Protein 8G28 (pdb70)

Secondary structure (DSSP, 8-state):
--HHHHHHHHHHHHTT-HHHHHHHHHHHHHHT-HHHHHHHHHHHIIIIIGGG-HHHHHHHHHHHHHHHHH-TTTHHHHHHHHHHHHHTS----HHHH--HHHHHS--/-HHHHHHHHHHTT-HHHHHHHHHHHHHHT-HHHHHHHHHHHIIIIIGGG-HHHHHHHHHHHHHHHHH-TTTHHHHHHHHHHHHHHS----HHHH--HHHHHT-

Structure (mmCIF, N/CA/C/O backbone):
data_8G28
#
_entry.id   8G28
#
_cell.length_a   71.532
_cell.length_b   71.532
_cell.length_c   151.435
_cell.angle_alpha   90.000
_cell.angle_beta   90.000
_cell.angle_gamma   120.000
#
_symmetry.space_group_name_H-M   'P 61 2 2'
#
loop_
_entity.id
_entity.type
_entity.pdbx_description
1 polymer 'ATPase, AAA family'
2 non-polymer 'CHLORIDE ION'
3 water water
#
loop_
_atom_site.group_PDB
_atom_site.id
_atom_site.type_symbol
_atom_site.label_atom_id
_atom_site.label_alt_id
_atom_site.label_comp_id
_atom_site.label_asym_id
_atom_site.label_entity_id
_atom_site.label_seq_id
_atom_site.pdbx_PDB_ins_code
_atom_site.Cartn_x
_atom_site.Cartn_y
_atom_site.Cartn_z
_atom_site.occupancy
_atom_site.B_iso_or_equiv
_atom_site.auth_seq_id
_atom_site.auth_comp_id
_atom_site.auth_asym_id
_atom_site.auth_atom_id
_atom_site.pdbx_PDB_model_num
ATOM 1 N N . GLY A 1 241 ? 79.070 14.794 13.803 1.00 42.47 238 GLY A N 1
ATOM 2 C CA . GLY A 1 241 ? 77.782 15.179 13.146 1.00 37.25 238 GLY A CA 1
ATOM 3 C C . GLY A 1 241 ? 76.630 14.259 13.522 1.00 33.64 238 GLY A C 1
ATOM 4 O O . GLY A 1 241 ? 75.475 14.679 13.346 1.00 36.12 238 GLY A O 1
ATOM 5 N N . HIS A 1 242 ? 76.934 13.050 14.008 1.00 29.86 239 HIS A N 1
ATOM 6 C CA . HIS A 1 242 ? 75.911 12.039 14.402 1.00 25.44 239 HIS A CA 1
ATOM 7 C C . HIS A 1 242 ? 74.927 11.795 13.251 1.00 19.07 239 HIS A C 1
ATOM 8 O O . HIS A 1 242 ? 73.732 11.612 13.519 1.00 17.17 239 HIS A O 1
ATOM 15 N N . TYR A 1 243 ? 75.431 11.701 12.018 1.00 18.52 240 TYR A N 1
ATOM 16 C CA . TYR A 1 243 ? 74.539 11.460 10.853 1.00 18.19 240 TYR A CA 1
ATOM 17 C C . TYR A 1 243 ? 73.914 10.065 10.947 1.00 17.18 240 TYR A C 1
ATOM 18 O O . TYR A 1 243 ? 72.790 9.876 10.444 1.00 18.22 240 TYR A O 1
ATOM 27 N N . ASP A 1 244 ? 74.611 9.121 11.581 1.00 18.78 241 ASP A N 1
ATOM 28 C CA . ASP A 1 244 ? 74.038 7.768 11.804 1.00 20.24 241 ASP A CA 1
ATOM 29 C C . ASP A 1 244 ? 72.769 7.873 12.664 1.00 18.23 241 ASP A C 1
ATOM 30 O O . ASP A 1 244 ? 71.744 7.231 12.337 1.00 18.98 241 ASP A O 1
ATOM 35 N N . VAL A 1 245 ? 72.827 8.663 13.731 1.00 17.89 242 VAL A N 1
ATOM 36 C CA . VAL A 1 245 ? 71.658 8.791 14.647 1.00 16.65 242 VAL A CA 1
ATOM 37 C C . VAL A 1 245 ? 70.550 9.603 13.958 1.00 15.55 242 VAL A C 1
ATOM 38 O O . VAL A 1 245 ? 69.362 9.246 14.115 1.00 15.92 242 VAL A O 1
ATOM 42 N N . LEU A 1 246 ? 70.915 10.633 13.188 1.00 15.03 243 LEU A N 1
ATOM 43 C CA . LEU A 1 246 ? 69.895 11.423 12.445 1.00 14.98 243 LEU A CA 1
ATOM 44 C C . LEU A 1 246 ? 69.174 10.512 11.437 1.00 14.98 243 LEU A C 1
ATOM 45 O O . LEU A 1 246 ? 67.951 10.636 11.284 1.00 15.87 243 LEU A O 1
ATOM 50 N N . SER A 1 247 ? 69.907 9.614 10.786 1.00 15.84 244 SER A N 1
ATOM 51 C CA . SER A 1 247 ? 69.282 8.673 9.821 1.00 17.01 244 SER A CA 1
ATOM 52 C C . SER A 1 247 ? 68.332 7.727 10.557 1.00 16.32 244 SER A C 1
ATOM 53 O O . SER A 1 247 ? 67.229 7.470 10.051 1.00 17.10 244 SER A O 1
ATOM 56 N N . ALA A 1 248 ? 68.738 7.254 11.736 1.00 16.24 245 ALA A N 1
ATOM 57 C CA . ALA A 1 248 ? 67.897 6.315 12.515 1.00 16.40 245 ALA A CA 1
ATOM 58 C C . ALA A 1 248 ? 66.624 7.035 12.975 1.00 15.53 245 ALA A C 1
ATOM 59 O O . ALA A 1 248 ? 65.543 6.425 12.976 1.00 15.92 245 ALA A O 1
ATOM 61 N N . LEU A 1 249 ? 66.750 8.314 13.316 1.00 14.55 246 LEU A N 1
ATOM 62 C CA . LEU A 1 249 ? 65.569 9.115 13.727 1.00 14.26 246 LEU A CA 1
ATOM 63 C C . LEU A 1 249 ? 64.595 9.224 12.546 1.00 13.57 246 LEU A C 1
ATOM 64 O O . LEU A 1 249 ? 63.378 9.020 12.741 1.00 13.60 246 LEU A O 1
ATOM 69 N N . GLN A 1 250 ? 65.105 9.562 11.359 1.00 13.33 247 GLN A N 1
ATOM 70 C CA . GLN A 1 250 ? 64.214 9.669 10.179 1.00 13.57 247 GLN A CA 1
ATOM 71 C C . GLN A 1 250 ? 63.544 8.316 9.900 1.00 13.41 247 GLN A C 1
ATOM 72 O O . GLN A 1 250 ? 62.335 8.296 9.636 1.00 13.96 247 GLN A O 1
ATOM 78 N N A LYS A 1 251 ? 64.292 7.212 9.959 0.50 13.97 248 LYS A N 1
ATOM 79 N N B LYS A 1 251 ? 64.320 7.230 9.965 0.50 14.10 248 LYS A N 1
ATOM 80 C CA A LYS A 1 251 ? 63.654 5.894 9.687 0.50 15.43 248 LYS A CA 1
ATOM 81 C CA B LYS A 1 251 ? 63.789 5.862 9.715 0.50 15.29 248 LYS A CA 1
ATOM 82 C C A LYS A 1 251 ? 62.598 5.596 10.762 0.50 14.06 248 LYS A C 1
ATOM 83 C C B LYS A 1 251 ? 62.655 5.552 10.704 0.50 14.38 248 LYS A C 1
ATOM 84 O O A LYS A 1 251 ? 61.539 5.034 10.421 0.50 14.67 248 LYS A O 1
ATOM 85 O O B LYS A 1 251 ? 61.632 4.978 10.279 0.50 15.37 248 LYS A O 1
ATOM 96 N N A SER A 1 252 ? 62.882 5.959 12.013 0.50 13.93 249 SER A N 1
ATOM 97 N N B SER A 1 252 ? 62.833 5.925 11.973 0.50 13.79 249 SER A N 1
ATOM 98 C CA A SER A 1 252 ? 61.949 5.698 13.140 0.50 13.71 249 SER A CA 1
ATOM 99 C CA B SER A 1 252 ? 61.854 5.593 13.042 0.50 13.49 249 SER A CA 1
ATOM 100 C C A SER A 1 252 ? 60.641 6.465 12.911 0.50 12.72 249 SER A C 1
ATOM 101 C C B SER A 1 252 ? 60.598 6.465 12.904 0.50 12.55 249 SER A C 1
ATOM 102 O O A SER A 1 252 ? 59.557 5.891 13.106 0.50 14.14 249 SER A O 1
ATOM 103 O O B SER A 1 252 ? 59.492 5.964 13.161 0.50 13.27 249 SER A O 1
ATOM 108 N N . ILE A 1 253 ? 60.747 7.726 12.504 1.00 11.98 250 ILE A N 1
ATOM 109 C CA . ILE A 1 253 ? 59.532 8.563 12.284 1.00 11.80 250 ILE A CA 1
ATOM 110 C C . ILE A 1 253 ? 58.783 8.046 11.051 1.00 13.64 250 ILE A C 1
ATOM 111 O O . ILE A 1 253 ? 57.558 7.902 11.128 1.00 13.73 250 ILE A O 1
ATOM 116 N N . ARG A 1 254 ? 59.506 7.747 9.967 1.00 14.62 251 ARG A N 1
ATOM 117 C CA . ARG A 1 254 ? 58.873 7.182 8.747 1.00 16.71 251 ARG A CA 1
ATOM 118 C C . ARG A 1 254 ? 58.099 5.913 9.093 1.00 16.87 251 ARG A C 1
ATOM 119 O O . ARG A 1 254 ? 57.054 5.669 8.463 1.00 19.68 251 ARG A O 1
ATOM 127 N N . GLY A 1 255 ? 58.630 5.131 10.036 1.00 16.62 252 GLY A N 1
ATOM 128 C CA . GLY A 1 255 ? 58.020 3.849 10.418 1.00 18.49 252 GLY A CA 1
ATOM 129 C C . GLY A 1 255 ? 56.998 4.004 11.524 1.00 16.03 252 GLY A C 1
ATOM 130 O O . GLY A 1 255 ? 56.574 2.971 12.064 1.00 18.31 252 GLY A O 1
ATOM 131 N N . SER A 1 256 ? 56.635 5.246 11.862 1.00 14.16 253 SER A N 1
ATOM 132 C CA . SER A 1 256 ? 55.611 5.515 12.906 1.00 13.47 253 SER A CA 1
ATOM 133 C C . SER A 1 256 ? 55.957 4.753 14.190 1.00 13.23 253 SER A C 1
ATOM 134 O O . SER A 1 256 ? 55.055 4.186 14.793 1.00 15.21 253 SER A O 1
ATOM 137 N N . ASP A 1 257 ? 57.230 4.786 14.586 1.00 12.81 254 ASP A N 1
ATOM 138 C CA . ASP A 1 257 ? 57.758 4.081 15.782 1.00 13.18 254 ASP A CA 1
ATOM 139 C C . ASP A 1 257 ? 58.088 5.149 16.822 1.00 12.19 254 ASP A C 1
ATOM 140 O O . ASP A 1 257 ? 59.196 5.707 16.795 1.00 12.08 254 ASP A O 1
ATOM 145 N N . VAL A 1 258 ? 57.128 5.463 17.683 1.00 12.28 255 VAL A N 1
ATOM 146 C CA . VAL A 1 258 ? 57.303 6.644 18.570 1.00 11.89 255 VAL A CA 1
ATOM 147 C C . VAL A 1 258 ? 58.372 6.362 19.632 1.00 11.96 255 VAL A C 1
ATOM 148 O O . VAL A 1 258 ? 59.161 7.276 19.926 1.00 12.29 255 VAL A O 1
ATOM 152 N N . ASP A 1 259 ? 58.441 5.142 20.161 1.00 12.94 256 ASP A N 1
ATOM 153 C CA . ASP A 1 259 ? 59.452 4.886 21.218 1.00 14.02 256 ASP A CA 1
ATOM 154 C C . ASP A 1 259 ? 60.868 4.953 20.620 1.00 13.69 256 ASP A C 1
ATOM 155 O O . ASP A 1 259 ? 61.756 5.532 21.271 1.00 14.44 256 ASP A O 1
ATOM 160 N N . ALA A 1 260 ? 61.086 4.396 19.427 1.00 13.53 257 ALA A N 1
ATOM 161 C CA . ALA A 1 260 ? 62.430 4.469 18.807 1.00 14.13 257 ALA A CA 1
ATOM 162 C C . ALA A 1 260 ? 62.729 5.926 18.445 1.00 13.15 257 ALA A C 1
ATOM 163 O O . ALA A 1 260 ? 63.873 6.368 18.621 1.00 13.81 257 ALA A O 1
ATOM 165 N N . SER A 1 261 ? 61.732 6.646 17.939 1.00 12.18 258 SER A N 1
ATOM 166 C CA . SER A 1 261 ? 61.949 8.065 17.576 1.00 12.29 258 SER A CA 1
ATOM 167 C C . SER A 1 261 ? 62.418 8.847 18.807 1.00 12.00 258 SER A C 1
ATOM 168 O O . SER A 1 261 ? 63.357 9.659 18.690 1.00 12.37 258 SER A O 1
ATOM 171 N N . LEU A 1 262 ? 61.772 8.639 19.951 1.00 11.58 259 LEU A N 1
ATOM 172 C CA . LEU A 1 262 ? 62.186 9.381 21.171 1.00 12.60 259 LEU A CA 1
ATOM 173 C C . LEU A 1 262 ? 63.577 8.927 21.620 1.00 12.57 259 LEU A C 1
ATOM 174 O O . LEU A 1 262 ? 64.325 9.759 22.147 1.00 13.77 259 LEU A O 1
ATOM 179 N N . HIS A 1 263 ? 63.896 7.643 21.461 1.00 12.91 260 HIS A N 1
ATOM 180 C CA . HIS A 1 263 ? 65.247 7.149 21.829 1.00 13.65 260 HIS A CA 1
ATOM 181 C C . HIS A 1 263 ? 66.331 7.857 21.003 1.00 13.20 260 HIS A C 1
ATOM 182 O O . HIS A 1 263 ? 67.324 8.343 21.596 1.00 14.98 260 HIS A O 1
ATOM 189 N N . TYR A 1 264 ? 66.178 7.883 19.675 1.00 12.99 261 TYR A N 1
ATOM 190 C CA . TYR A 1 264 ? 67.232 8.520 18.844 1.00 13.18 261 TYR A CA 1
ATOM 191 C C . TYR A 1 264 ? 67.264 10.029 19.114 1.00 13.26 261 TYR A C 1
ATOM 192 O O . TYR A 1 264 ? 68.357 10.612 19.126 1.00 14.04 261 TYR A O 1
ATOM 201 N N . THR A 1 265 ? 66.101 10.641 19.338 1.00 13.03 262 THR A N 1
ATOM 202 C CA . THR A 1 265 ? 66.074 12.075 19.704 1.00 13.23 262 THR A CA 1
ATOM 203 C C . THR A 1 265 ? 66.838 12.272 21.018 1.00 13.54 262 THR A C 1
ATOM 204 O O . THR A 1 265 ? 67.623 13.224 21.106 1.00 13.62 262 THR A O 1
ATOM 208 N N . ALA A 1 266 ? 66.613 11.399 21.999 1.00 14.21 263 ALA A N 1
ATOM 209 C CA . ALA A 1 266 ? 67.314 11.526 23.300 1.00 15.52 263 ALA A CA 1
ATOM 210 C C . ALA A 1 266 ? 68.835 11.491 23.085 1.00 15.18 263 ALA A C 1
ATOM 211 O O . ALA A 1 266 ? 69.556 12.293 23.707 1.00 16.38 263 ALA A O 1
ATOM 213 N N A ARG A 1 267 ? 69.305 10.602 22.206 0.50 15.90 264 ARG A N 1
ATOM 214 N N B ARG A 1 267 ? 69.304 10.576 22.230 0.50 15.89 264 ARG A N 1
ATOM 215 C CA A ARG A 1 267 ? 70.764 10.482 21.943 0.50 16.71 264 ARG A CA 1
ATOM 216 C CA B ARG A 1 267 ? 70.758 10.480 21.932 0.50 16.74 264 ARG A CA 1
ATOM 217 C C A ARG A 1 267 ? 71.281 11.797 21.346 0.50 16.19 264 ARG A C 1
ATOM 218 C C B ARG A 1 267 ? 71.254 11.823 21.386 0.50 16.13 264 ARG A C 1
ATOM 219 O O A ARG A 1 267 ? 72.388 12.215 21.713 0.50 18.14 264 ARG A O 1
ATOM 220 O O B ARG A 1 267 ? 72.311 12.288 21.831 0.50 17.87 264 ARG A O 1
ATOM 235 N N . LEU A 1 268 ? 70.501 12.430 20.469 1.00 15.50 265 LEU A N 1
ATOM 236 C CA . LEU A 1 268 ? 70.941 13.701 19.838 1.00 16.54 265 LEU A CA 1
ATOM 237 C C . LEU A 1 268 ? 70.879 14.843 20.859 1.00 16.92 265 LEU A C 1
ATOM 238 O O . LEU A 1 268 ? 71.776 15.704 20.830 1.00 20.24 265 LEU A O 1
ATOM 243 N N . ILE A 1 269 ? 69.880 14.843 21.743 1.00 16.50 266 ILE A N 1
ATOM 244 C CA . ILE A 1 269 ? 69.813 15.889 22.806 1.00 18.42 266 ILE A CA 1
ATOM 245 C C . ILE A 1 269 ? 71.026 15.755 23.738 1.00 20.98 266 ILE A C 1
ATOM 246 O O . ILE A 1 269 ? 71.634 16.789 24.065 1.00 23.01 266 ILE A O 1
ATOM 251 N N A GLU A 1 270 ? 71.367 14.529 24.151 0.50 20.98 267 GLU A N 1
ATOM 252 N N B GLU A 1 270 ? 71.365 14.519 24.125 0.50 21.09 267 GLU A N 1
ATOM 253 C CA A GLU A 1 270 ? 72.533 14.328 25.056 0.50 24.91 267 GLU A CA 1
ATOM 254 C CA B GLU A 1 270 ? 72.515 14.240 25.030 0.50 24.93 267 GLU A CA 1
ATOM 255 C C A GLU A 1 270 ? 73.817 14.798 24.360 0.50 26.40 267 GLU A C 1
ATOM 256 C C B GLU A 1 270 ? 73.814 14.725 24.370 0.50 26.68 267 GLU A C 1
ATOM 257 O O A GLU A 1 270 ? 74.689 15.357 25.059 0.50 29.05 267 GLU A O 1
ATOM 258 O O B GLU A 1 270 ? 74.693 15.224 25.105 0.50 29.08 267 GLU A O 1
ATOM 269 N N . ALA A 1 271 ? 73.917 14.590 23.041 1.00 24.24 268 ALA A N 1
ATOM 270 C CA . ALA A 1 271 ? 75.104 15.030 22.267 1.00 26.56 268 ALA A CA 1
ATOM 271 C C . ALA A 1 271 ? 75.149 16.564 22.186 1.00 26.80 268 ALA A C 1
ATOM 272 O O . ALA A 1 271 ? 76.247 17.108 22.018 1.00 30.94 268 ALA A O 1
ATOM 274 N N . GLY A 1 272 ? 73.986 17.224 22.178 1.00 27.22 269 GLY A N 1
ATOM 275 C CA . GLY A 1 272 ? 73.901 18.694 22.324 1.00 28.40 269 GLY A CA 1
ATOM 276 C C . GLY A 1 272 ? 73.809 19.491 21.025 1.00 28.54 269 GLY A C 1
ATOM 277 O O . GLY A 1 272 ? 73.786 20.725 21.138 1.00 30.52 269 GLY A O 1
ATOM 278 N N . ASP A 1 273 ? 73.727 18.861 19.843 1.00 32.07 270 ASP A N 1
ATOM 279 C CA . ASP A 1 273 ? 73.702 19.661 18.581 1.00 31.55 270 ASP A CA 1
ATOM 280 C C . ASP A 1 273 ? 72.241 19.968 18.225 1.00 29.54 270 ASP A C 1
ATOM 281 O O . ASP A 1 273 ? 71.611 19.218 17.450 1.00 29.70 270 ASP A O 1
ATOM 286 N N . LEU A 1 274 ? 71.727 21.058 18.786 1.00 25.59 271 LEU A N 1
ATOM 287 C CA . LEU A 1 274 ? 70.323 21.459 18.552 1.00 20.57 271 LEU A CA 1
ATOM 288 C C . LEU A 1 274 ? 70.148 21.853 17.087 1.00 19.45 271 LEU A C 1
ATOM 289 O O . LEU A 1 274 ? 69.169 21.458 16.461 1.00 17.61 271 LEU A O 1
ATOM 294 N N . PRO A 1 275 ? 71.071 22.616 16.457 1.00 21.48 272 PRO A N 1
ATOM 295 C CA . PRO A 1 275 ? 70.872 23.001 15.056 1.00 20.18 272 PRO A CA 1
ATOM 296 C C . PRO A 1 275 ? 70.693 21.833 14.070 1.00 18.70 272 PRO A C 1
ATOM 297 O O . PRO A 1 275 ? 69.810 21.876 13.233 1.00 17.53 272 PRO A O 1
ATOM 301 N N A SER A 1 276 ? 71.524 20.793 14.193 0.40 19.73 273 SER A N 1
ATOM 302 N N B SER A 1 276 ? 71.542 20.808 14.194 0.30 20.22 273 SER A N 1
ATOM 303 N N C SER A 1 276 ? 71.533 20.806 14.210 0.30 20.00 273 SER A N 1
ATOM 304 C CA A SER A 1 276 ? 71.445 19.640 13.255 0.40 19.55 273 SER A CA 1
ATOM 305 C CA B SER A 1 276 ? 71.485 19.619 13.302 0.30 20.10 273 SER A CA 1
ATOM 306 C CA C SER A 1 276 ? 71.491 19.623 13.311 0.30 20.14 273 SER A CA 1
ATOM 307 C C A SER A 1 276 ? 70.146 18.863 13.501 0.40 17.49 273 SER A C 1
ATOM 308 C C B SER A 1 276 ? 70.154 18.888 13.506 0.30 17.67 273 SER A C 1
ATOM 309 C C C SER A 1 276 ? 70.172 18.867 13.510 0.30 17.68 273 SER A C 1
ATOM 310 O O A SER A 1 276 ? 69.523 18.412 12.521 0.40 17.64 273 SER A O 1
ATOM 311 O O B SER A 1 276 ? 69.529 18.486 12.505 0.30 18.09 273 SER A O 1
ATOM 312 O O C SER A 1 276 ? 69.578 18.420 12.510 0.30 18.29 273 SER A O 1
ATOM 319 N N . LEU A 1 277 ? 69.731 18.749 14.764 1.00 16.43 274 LEU A N 1
ATOM 320 C CA . LEU A 1 277 ? 68.467 18.052 15.096 1.00 16.38 274 LEU A CA 1
ATOM 321 C C . LEU A 1 277 ? 67.269 18.851 14.551 1.00 14.11 274 LEU A C 1
ATOM 322 O O . LEU A 1 277 ? 66.386 18.244 13.905 1.00 15.08 274 LEU A O 1
ATOM 327 N N . ALA A 1 278 ? 67.272 20.178 14.732 1.00 13.77 275 ALA A N 1
ATOM 328 C CA . ALA A 1 278 ? 66.176 21.031 14.219 1.00 13.20 275 ALA A CA 1
ATOM 329 C C . ALA A 1 278 ? 66.109 20.954 12.691 1.00 12.59 275 ALA A C 1
ATOM 330 O O . ALA A 1 278 ? 65.007 20.870 12.130 1.00 12.79 275 ALA A O 1
ATOM 332 N N A ARG A 1 279 ? 67.268 20.977 12.033 0.50 13.53 276 ARG A N 1
ATOM 333 N N B ARG A 1 279 ? 67.262 21.034 12.031 0.50 13.17 276 ARG A N 1
ATOM 334 C CA A ARG A 1 279 ? 67.286 20.911 10.551 0.50 14.38 276 ARG A CA 1
ATOM 335 C CA B ARG A 1 279 ? 67.271 20.996 10.550 0.50 13.45 276 ARG A CA 1
ATOM 336 C C A ARG A 1 279 ? 66.681 19.581 10.087 0.50 12.78 276 ARG A C 1
ATOM 337 C C B ARG A 1 279 ? 66.644 19.688 10.060 0.50 11.38 276 ARG A C 1
ATOM 338 O O A ARG A 1 279 ? 65.804 19.595 9.208 0.50 12.48 276 ARG A O 1
ATOM 339 O O B ARG A 1 279 ? 65.793 19.722 9.156 0.50 12.27 276 ARG A O 1
ATOM 354 N N A ARG A 1 280 ? 67.126 18.461 10.661 0.50 12.92 277 ARG A N 1
ATOM 355 N N B ARG A 1 280 ? 67.063 18.563 10.636 0.50 10.76 277 ARG A N 1
ATOM 356 C CA A ARG A 1 280 ? 66.628 17.143 10.189 0.50 13.87 277 ARG A CA 1
ATOM 357 C CA B ARG A 1 280 ? 66.603 17.251 10.117 0.50 10.83 277 ARG A CA 1
ATOM 358 C C A ARG A 1 280 ? 65.122 17.032 10.448 0.50 11.00 277 ARG A C 1
ATOM 359 C C B ARG A 1 280 ? 65.120 17.036 10.445 0.50 9.78 277 ARG A C 1
ATOM 360 O O A ARG A 1 280 ? 64.406 16.553 9.553 0.50 11.72 277 ARG A O 1
ATOM 361 O O B ARG A 1 280 ? 64.416 16.464 9.600 0.50 10.33 277 ARG A O 1
ATOM 376 N N . LEU A 1 281 ? 64.650 17.456 11.623 1.00 10.41 278 LEU A N 1
ATOM 377 C CA . LEU A 1 281 ? 63.202 17.310 11.927 1.00 10.21 278 LEU A CA 1
ATOM 378 C C . LEU A 1 281 ? 62.382 18.195 10.978 1.00 9.14 278 LEU A C 1
ATOM 379 O O . LEU A 1 281 ? 61.279 17.791 10.604 1.00 9.67 278 LEU A O 1
ATOM 384 N N . THR A 1 282 ? 62.904 19.365 10.602 1.00 9.81 279 THR A N 1
ATOM 385 C CA . THR A 1 282 ? 62.188 20.223 9.624 1.00 10.37 279 THR A CA 1
ATOM 386 C C . THR A 1 282 ? 62.075 19.482 8.282 1.00 9.94 279 THR A C 1
ATOM 387 O O . THR A 1 282 ? 60.987 19.428 7.694 1.00 10.11 279 THR A O 1
ATOM 391 N N . VAL A 1 283 ? 63.178 18.909 7.811 1.00 10.46 280 VAL A N 1
ATOM 392 C CA . VAL A 1 283 ? 63.134 18.171 6.518 1.00 11.70 280 VAL A CA 1
ATOM 393 C C . VAL A 1 283 ? 62.162 16.987 6.639 1.00 10.50 280 VAL A C 1
ATOM 394 O O . VAL A 1 283 ? 61.342 16.792 5.734 1.00 11.02 280 VAL A O 1
ATOM 398 N N . ILE A 1 284 ? 62.251 16.217 7.721 1.00 9.92 281 ILE A N 1
ATOM 399 C CA . ILE A 1 284 ? 61.323 15.063 7.903 1.00 9.90 281 ILE A CA 1
ATOM 400 C C . ILE A 1 284 ? 59.868 15.548 7.824 1.00 9.49 281 ILE A C 1
ATOM 401 O O . ILE A 1 284 ? 59.026 14.889 7.166 1.00 9.86 281 ILE A O 1
ATOM 406 N N . ALA A 1 285 ? 59.550 16.655 8.493 1.00 9.21 282 ALA A N 1
ATOM 407 C CA . ALA A 1 285 ? 58.149 17.135 8.481 1.00 8.75 282 ALA A CA 1
ATOM 408 C C . ALA A 1 285 ? 57.651 17.365 7.048 1.00 8.40 282 ALA A C 1
ATOM 409 O O . ALA A 1 285 ? 56.482 17.043 6.760 1.00 9.67 282 ALA A O 1
ATOM 411 N N . TYR A 1 286 ? 58.483 17.945 6.187 1.00 8.76 283 TYR A N 1
ATOM 412 C CA . TYR A 1 286 ? 58.035 18.251 4.804 1.00 8.96 283 TYR A CA 1
ATOM 413 C C . TYR A 1 286 ? 58.210 17.071 3.836 1.00 9.47 283 TYR A C 1
ATOM 414 O O . TYR A 1 286 ? 57.435 16.976 2.871 1.00 10.45 283 TYR A O 1
ATOM 423 N N . GLU A 1 287 ? 59.186 16.193 4.086 1.00 9.74 284 GLU A N 1
ATOM 424 C CA . GLU A 1 287 ? 59.490 15.074 3.155 1.00 10.00 284 GLU A CA 1
ATOM 425 C C . GLU A 1 287 ? 58.604 13.864 3.451 1.00 10.56 284 GLU A C 1
ATOM 426 O O . GLU A 1 287 ? 58.106 13.256 2.505 1.00 11.79 284 GLU A O 1
ATOM 432 N N . ASP A 1 288 ? 58.491 13.506 4.725 1.00 9.78 285 ASP A N 1
ATOM 433 C CA . ASP A 1 288 ? 57.859 12.228 5.126 1.00 10.64 285 ASP A CA 1
ATOM 434 C C . ASP A 1 288 ? 56.405 12.431 5.560 1.00 10.75 285 ASP A C 1
ATOM 435 O O . ASP A 1 288 ? 55.606 11.512 5.347 1.00 13.38 285 ASP A O 1
ATOM 440 N N . ILE A 1 289 ? 56.073 13.561 6.182 1.00 9.89 286 ILE A N 1
ATOM 441 C CA . ILE A 1 289 ? 54.658 13.816 6.575 1.00 9.98 286 ILE A CA 1
ATOM 442 C C . ILE A 1 289 ? 53.998 14.565 5.415 1.00 9.75 286 ILE A C 1
ATOM 443 O O . ILE A 1 289 ? 52.970 14.112 4.892 1.00 10.29 286 ILE A O 1
ATOM 448 N N . GLY A 1 290 ? 54.575 15.697 5.041 1.00 9.82 287 GLY A N 1
ATOM 449 C CA . GLY A 1 290 ? 54.133 16.428 3.845 1.00 10.21 287 GLY A CA 1
ATOM 450 C C . GLY A 1 290 ? 52.643 16.712 3.827 1.00 9.55 287 GLY A C 1
ATOM 451 O O . GLY A 1 290 ? 52.056 17.113 4.861 1.00 10.77 287 GLY A O 1
ATOM 452 N N . LEU A 1 291 ? 52.035 16.502 2.662 1.00 10.16 288 LEU A N 1
ATOM 453 C CA . LEU A 1 291 ? 50.650 16.963 2.418 1.00 11.18 288 LEU A CA 1
ATOM 454 C C . LEU A 1 291 ? 49.644 16.137 3.222 1.00 11.26 288 LEU A C 1
ATOM 455 O O . LEU A 1 291 ? 48.480 16.549 3.282 1.00 12.36 288 LEU A O 1
ATOM 460 N N . ALA A 1 292 ? 50.058 15.030 3.841 1.00 10.51 289 ALA A N 1
ATOM 461 C CA . ALA A 1 292 ? 49.101 14.237 4.649 1.00 11.24 289 ALA A CA 1
ATOM 462 C C . ALA A 1 292 ? 48.703 15.008 5.912 1.00 11.47 289 ALA A C 1
ATOM 463 O O . ALA A 1 292 ? 47.678 14.660 6.506 1.00 13.29 289 ALA A O 1
ATOM 465 N N . ASN A 1 293 ? 49.506 15.978 6.352 1.00 10.90 290 ASN A N 1
ATOM 466 C CA . ASN A 1 293 ? 49.189 16.687 7.618 1.00 10.79 290 ASN A CA 1
ATOM 467 C C . ASN A 1 293 ? 49.929 18.019 7.644 1.00 10.69 290 ASN A C 1
ATOM 468 O O . ASN A 1 293 ? 50.941 18.164 8.331 1.00 10.78 290 ASN A O 1
ATOM 473 N N A PRO A 1 294 ? 49.498 19.005 6.827 0.60 11.43 291 PRO A N 1
ATOM 474 N N B PRO A 1 294 ? 49.414 19.073 6.970 0.40 10.53 291 PRO A N 1
ATOM 475 C CA A PRO A 1 294 ? 50.222 20.272 6.720 0.60 11.91 291 PRO A CA 1
ATOM 476 C CA B PRO A 1 294 ? 50.105 20.364 6.951 0.40 10.67 291 PRO A CA 1
ATOM 477 C C A PRO A 1 294 ? 50.440 20.965 8.072 0.60 10.50 291 PRO A C 1
ATOM 478 C C B PRO A 1 294 ? 50.254 21.002 8.343 0.40 10.07 291 PRO A C 1
ATOM 479 O O A PRO A 1 294 ? 51.444 21.630 8.254 0.60 12.35 291 PRO A O 1
ATOM 480 O O B PRO A 1 294 ? 51.248 21.672 8.573 0.40 9.68 291 PRO A O 1
ATOM 487 N N A GLU A 1 295 ? 49.495 20.783 8.998 0.50 10.37 292 GLU A N 1
ATOM 488 N N B GLU A 1 295 ? 49.293 20.779 9.245 0.50 11.04 292 GLU A N 1
ATOM 489 C CA A GLU A 1 295 ? 49.586 21.453 10.322 0.50 10.56 292 GLU A CA 1
ATOM 490 C CA B GLU A 1 295 ? 49.434 21.344 10.611 0.50 12.24 292 GLU A CA 1
ATOM 491 C C A GLU A 1 295 ? 50.792 20.902 11.095 0.50 10.45 292 GLU A C 1
ATOM 492 C C B GLU A 1 295 ? 50.752 20.852 11.219 0.50 10.91 292 GLU A C 1
ATOM 493 O O A GLU A 1 295 ? 51.352 21.658 11.897 0.50 12.16 292 GLU A O 1
ATOM 494 O O B GLU A 1 295 ? 51.348 21.597 12.005 0.50 11.79 292 GLU A O 1
ATOM 505 N N . ALA A 1 296 ? 51.218 19.661 10.834 1.00 10.76 293 ALA A N 1
ATOM 506 C CA . ALA A 1 296 ? 52.446 19.127 11.477 1.00 10.53 293 ALA A CA 1
ATOM 507 C C . ALA A 1 296 ? 53.642 20.010 11.101 1.00 9.68 293 ALA A C 1
ATOM 508 O O . ALA A 1 296 ? 54.558 20.174 11.926 1.00 10.78 293 ALA A O 1
ATOM 510 N N . GLN A 1 297 ? 53.681 20.531 9.874 1.00 9.51 294 GLN A N 1
ATOM 511 C CA . GLN A 1 297 ? 54.825 21.412 9.524 1.00 9.72 294 GLN A CA 1
ATOM 512 C C . GLN A 1 297 ? 54.745 22.729 10.304 1.00 9.15 294 GLN A C 1
ATOM 513 O O . GLN A 1 297 ? 55.791 23.216 10.751 1.00 9.77 294 GLN A O 1
ATOM 519 N N . ILE A 1 298 ? 53.551 23.294 10.460 1.00 9.82 295 ILE A N 1
ATOM 520 C CA . ILE A 1 298 ? 53.420 24.562 11.234 1.00 10.49 295 ILE A CA 1
ATOM 521 C C . ILE A 1 298 ? 53.877 24.315 12.674 1.00 10.21 295 ILE A C 1
ATOM 522 O O . ILE A 1 298 ? 54.648 25.129 13.226 1.00 11.13 295 ILE A O 1
ATOM 527 N N A HIS A 1 299 ? 53.425 23.224 13.274 0.60 9.67 296 HIS A N 1
ATOM 528 N N B HIS A 1 299 ? 53.369 23.237 13.290 0.40 10.10 296 HIS A N 1
ATOM 529 C CA A HIS A 1 299 ? 53.804 22.978 14.686 0.60 9.77 296 HIS A CA 1
ATOM 530 C CA B HIS A 1 299 ? 53.773 22.874 14.677 0.40 10.91 296 HIS A CA 1
ATOM 531 C C A HIS A 1 299 ? 55.300 22.662 14.802 0.60 8.99 296 HIS A C 1
ATOM 532 C C B HIS A 1 299 ? 55.294 22.730 14.753 0.40 9.42 296 HIS A C 1
ATOM 533 O O A HIS A 1 299 ? 55.917 23.043 15.811 0.60 9.89 296 HIS A O 1
ATOM 534 O O B HIS A 1 299 ? 55.906 23.265 15.696 0.40 10.22 296 HIS A O 1
ATOM 547 N N . THR A 1 300 ? 55.865 21.987 13.803 1.00 9.30 297 THR A N 1
ATOM 548 C CA . THR A 1 300 ? 57.304 21.638 13.839 1.00 9.51 297 THR A CA 1
ATOM 549 C C . THR A 1 300 ? 58.165 22.899 13.721 1.00 9.06 297 THR A C 1
ATOM 550 O O . THR A 1 300 ? 59.067 23.099 14.549 1.00 9.83 297 THR A O 1
ATOM 554 N N . VAL A 1 301 ? 57.923 23.705 12.694 1.00 9.58 298 VAL A N 1
ATOM 555 C CA . VAL A 1 301 ? 58.789 24.897 12.495 1.00 10.02 298 VAL A CA 1
ATOM 556 C C . VAL A 1 301 ? 58.630 25.852 13.688 1.00 9.52 298 VAL A C 1
ATOM 557 O O . VAL A 1 301 ? 59.635 26.390 14.172 1.00 11.22 298 VAL A O 1
ATOM 561 N N . THR A 1 302 ? 57.404 26.028 14.170 1.00 9.57 299 THR A N 1
ATOM 562 C CA . THR A 1 302 ? 57.179 26.957 15.300 1.00 10.34 299 THR A CA 1
ATOM 563 C C . THR A 1 302 ? 57.970 26.469 16.521 1.00 9.73 299 THR A C 1
ATOM 564 O O . THR A 1 302 ? 58.670 27.269 17.168 1.00 10.95 299 THR A O 1
ATOM 568 N N . ALA A 1 303 ? 57.849 25.183 16.839 1.00 9.42 300 ALA A N 1
ATOM 569 C CA . ALA A 1 303 ? 58.517 24.638 18.038 1.00 10.35 300 ALA A CA 1
ATOM 570 C C . ALA A 1 303 ? 60.037 24.712 17.883 1.00 10.81 300 ALA A C 1
ATOM 571 O O . ALA A 1 303 ? 60.718 25.022 18.869 1.00 11.61 300 ALA A O 1
ATOM 573 N N . LEU A 1 304 ? 60.552 24.352 16.708 1.00 10.90 301 LEU A N 1
ATOM 574 C CA . LEU A 1 304 ? 62.022 24.250 16.560 1.00 11.36 301 LEU A CA 1
ATOM 575 C C . LEU A 1 304 ? 62.658 25.645 16.535 1.00 11.91 301 LEU A C 1
ATOM 576 O O . LEU A 1 304 ? 63.748 25.806 17.119 1.00 13.73 301 LEU A O 1
ATOM 581 N N . ASP A 1 305 ? 62.011 26.632 15.909 1.00 12.45 302 ASP A N 1
ATOM 582 C CA . ASP A 1 305 ? 62.567 28.009 15.960 1.00 13.59 302 ASP A CA 1
ATOM 583 C C . ASP A 1 305 ? 62.556 28.494 17.420 1.00 13.60 302 ASP A C 1
ATOM 584 O O . ASP A 1 305 ? 63.537 29.117 17.857 1.00 15.88 302 ASP A O 1
ATOM 589 N N . ALA A 1 306 ? 61.485 28.214 18.164 1.00 12.83 303 ALA A N 1
ATOM 590 C CA . ALA A 1 306 ? 61.424 28.620 19.589 1.00 13.68 303 ALA A CA 1
ATOM 591 C C . ALA A 1 306 ? 62.480 27.846 20.391 1.00 14.25 303 ALA A C 1
ATOM 592 O O . ALA A 1 306 ? 63.096 28.432 21.311 1.00 16.44 303 ALA A O 1
ATOM 594 N N . ALA A 1 307 ? 62.670 26.568 20.067 1.00 13.40 304 ALA A N 1
ATOM 595 C CA . ALA A 1 307 ? 63.644 25.734 20.812 1.00 13.73 304 ALA A CA 1
ATOM 596 C C . ALA A 1 307 ? 65.060 26.289 20.654 1.00 15.50 304 ALA A C 1
ATOM 597 O O . ALA A 1 307 ? 65.817 26.298 21.636 1.00 17.14 304 ALA A O 1
ATOM 599 N N A GLN A 1 308 ? 65.422 26.661 19.425 0.50 16.41 305 GLN A N 1
ATOM 600 N N B GLN A 1 308 ? 65.388 26.794 19.467 0.50 17.50 305 GLN A N 1
ATOM 601 C CA A GLN A 1 308 ? 66.803 27.137 19.151 0.50 18.62 305 GLN A CA 1
ATOM 602 C CA B GLN A 1 308 ? 66.749 27.354 19.265 0.50 20.21 305 GLN A CA 1
ATOM 603 C C A GLN A 1 308 ? 67.062 28.444 19.910 0.50 19.93 305 GLN A C 1
ATOM 604 C C B GLN A 1 308 ? 66.879 28.661 20.059 0.50 21.22 305 GLN A C 1
ATOM 605 O O A GLN A 1 308 ? 68.244 28.753 20.139 0.50 23.13 305 GLN A O 1
ATOM 606 O O B GLN A 1 308 ? 67.957 28.886 20.639 0.50 24.64 305 GLN A O 1
ATOM 617 N N A LYS A 1 309 ? 66.007 29.169 20.298 0.50 18.60 306 LYS A N 1
ATOM 618 N N B LYS A 1 309 ? 65.810 29.461 20.124 0.50 20.78 306 LYS A N 1
ATOM 619 C CA A LYS A 1 309 ? 66.182 30.418 21.091 0.50 20.68 306 LYS A CA 1
ATOM 620 C CA B LYS A 1 309 ? 65.850 30.749 20.869 0.50 23.69 306 LYS A CA 1
ATOM 621 C C A LYS A 1 309 ? 66.297 30.062 22.579 0.50 19.70 306 LYS A C 1
ATOM 622 C C B LYS A 1 309 ? 66.073 30.489 22.364 0.50 22.94 306 LYS A C 1
ATOM 623 O O A LYS A 1 309 ? 67.207 30.592 23.239 0.50 22.06 306 LYS A O 1
ATOM 624 O O B LYS A 1 309 ? 66.697 31.341 23.015 0.50 28.46 306 LYS A O 1
ATOM 635 N N A ILE A 1 310 ? 65.399 29.197 23.068 0.50 17.65 307 ILE A N 1
ATOM 636 N N B ILE A 1 310 ? 65.593 29.353 22.882 0.50 22.26 307 ILE A N 1
ATOM 637 C CA A ILE A 1 310 ? 65.333 28.778 24.504 0.50 18.12 307 ILE A CA 1
ATOM 638 C CA B ILE A 1 310 ? 65.650 29.103 24.355 0.50 22.13 307 ILE A CA 1
ATOM 639 C C A ILE A 1 310 ? 66.595 27.996 24.892 0.50 17.28 307 ILE A C 1
ATOM 640 C C B ILE A 1 310 ? 66.845 28.204 24.709 0.50 20.94 307 ILE A C 1
ATOM 641 O O A ILE A 1 310 ? 67.074 28.177 26.032 0.50 19.24 307 ILE A O 1
ATOM 642 O O B ILE A 1 310 ? 67.502 28.482 25.732 0.50 21.71 307 ILE A O 1
ATOM 651 N N A GLY A 1 311 ? 67.089 27.143 23.990 0.50 16.91 308 GLY A N 1
ATOM 652 N N B GLY A 1 311 ? 67.116 27.172 23.907 0.50 20.52 308 GLY A N 1
ATOM 653 C CA A GLY A 1 311 ? 68.288 26.314 24.223 0.50 17.45 308 GLY A CA 1
ATOM 654 C CA B GLY A 1 311 ? 68.267 26.285 24.171 0.50 21.44 308 GLY A CA 1
ATOM 655 C C A GLY A 1 311 ? 68.025 25.178 25.199 0.50 17.66 308 GLY A C 1
ATOM 656 C C B GLY A 1 311 ? 67.960 25.226 25.218 0.50 21.05 308 GLY A C 1
ATOM 657 O O A GLY A 1 311 ? 67.007 25.229 25.926 0.50 16.21 308 GLY A O 1
ATOM 658 O O B GLY A 1 311 ? 66.798 25.143 25.672 0.50 19.88 308 GLY A O 1
ATOM 659 N N A PHE A 1 312 ? 68.883 24.154 25.181 0.50 18.28 309 PHE A 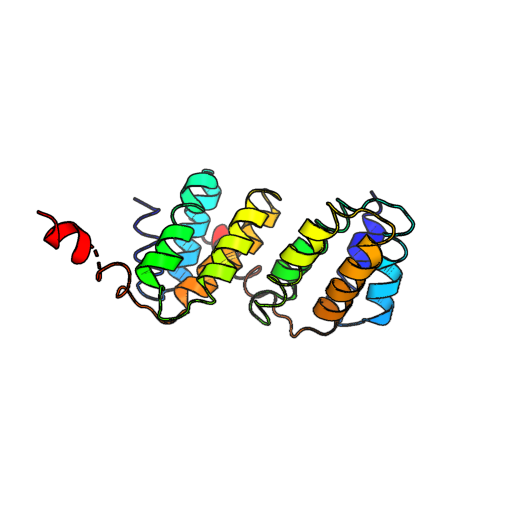N 1
ATOM 660 N N B PHE A 1 312 ? 68.978 24.446 25.596 0.50 22.47 309 PHE A N 1
ATOM 661 C CA A PHE A 1 312 ? 68.787 23.075 26.198 0.50 19.67 309 PHE A CA 1
ATOM 662 C CA B PHE A 1 312 ? 68.811 23.352 26.588 0.50 23.46 309 PHE A CA 1
ATOM 663 C C A PHE A 1 312 ? 69.073 23.693 27.564 0.50 19.56 309 PHE A C 1
ATOM 664 C C B PHE A 1 312 ? 68.923 23.907 28.005 0.50 21.73 309 PHE A C 1
ATOM 665 O O A PHE A 1 312 ? 69.826 24.662 27.658 0.50 22.21 309 PHE A O 1
ATOM 666 O O B PHE A 1 312 ? 69.523 24.958 28.233 0.50 25.23 309 PHE A O 1
ATOM 681 N N A PRO A 1 313 ? 68.551 23.123 28.674 0.50 20.55 310 PRO A N 1
ATOM 682 N N B PRO A 1 313 ? 68.386 23.182 29.012 0.50 23.35 310 PRO A N 1
ATOM 683 C CA A PRO A 1 313 ? 67.747 21.897 28.637 0.50 20.80 310 PRO A CA 1
ATOM 684 C CA B PRO A 1 313 ? 67.722 21.901 28.770 0.50 22.05 310 PRO A CA 1
ATOM 685 C C A PRO A 1 313 ? 66.256 22.017 28.274 0.50 18.03 310 PRO A C 1
ATOM 686 C C B PRO A 1 313 ? 66.245 22.002 28.363 0.50 18.55 310 PRO A C 1
ATOM 687 O O A PRO A 1 313 ? 65.691 21.030 27.827 0.50 17.46 310 PRO A O 1
ATOM 688 O O B PRO A 1 313 ? 65.680 20.992 27.970 0.50 18.43 310 PRO A O 1
ATOM 695 N N . GLU A 1 314 ? 65.652 23.196 28.449 1.00 18.57 311 GLU A N 1
ATOM 696 C CA . GLU A 1 314 ? 64.185 23.335 28.217 1.00 19.69 311 GLU A CA 1
ATOM 697 C C . GLU A 1 314 ? 63.806 23.001 26.768 1.00 16.31 311 GLU A C 1
ATOM 698 O O . GLU A 1 314 ? 62.675 22.525 26.563 1.00 16.63 311 GLU A O 1
ATOM 704 N N . ALA A 1 315 ? 64.701 23.210 25.804 1.00 15.36 312 ALA A N 1
ATOM 705 C CA . ALA A 1 315 ? 64.379 22.897 24.394 1.00 14.81 312 ALA A CA 1
ATOM 706 C C . ALA A 1 315 ? 63.965 21.427 24.235 1.00 13.79 312 ALA A C 1
ATOM 707 O O . ALA A 1 315 ? 63.237 21.122 23.297 1.00 13.30 312 ALA A O 1
ATOM 709 N N . ARG A 1 316 ? 64.413 20.531 25.115 1.00 13.60 313 ARG A N 1
ATOM 710 C CA . ARG A 1 316 ? 64.043 19.095 24.967 1.00 13.52 313 ARG A CA 1
ATOM 711 C C . ARG A 1 316 ? 62.518 18.928 25.034 1.00 12.60 313 ARG A C 1
ATOM 712 O O . ARG A 1 316 ? 61.989 17.975 24.425 1.00 13.06 313 ARG A O 1
ATOM 720 N N . ILE A 1 317 ? 61.832 19.790 25.785 1.00 12.55 314 ILE A N 1
ATOM 721 C CA . ILE A 1 317 ? 60.362 19.659 25.983 1.00 12.31 314 ILE A CA 1
ATOM 722 C C . ILE A 1 317 ? 59.650 20.034 24.677 1.00 12.01 314 ILE A C 1
ATOM 723 O O . ILE A 1 317 ? 58.677 19.366 24.284 1.00 12.73 314 ILE A O 1
ATOM 728 N N . LEU A 1 318 ? 60.128 21.089 24.027 1.00 11.27 315 LEU A N 1
ATOM 729 C CA . LEU A 1 318 ? 59.569 21.509 22.716 1.00 10.52 315 LEU A CA 1
ATOM 730 C C . LEU A 1 318 ? 59.811 20.398 21.684 1.00 10.18 315 LEU A C 1
ATOM 731 O O . LEU A 1 318 ? 58.903 20.019 20.940 1.00 10.24 315 LEU A O 1
ATOM 736 N N . ILE A 1 319 ? 61.035 19.887 21.647 1.00 10.77 316 ILE A N 1
ATOM 737 C CA . ILE A 1 319 ? 61.393 18.809 20.686 1.00 11.23 316 ILE A CA 1
ATOM 738 C C . ILE A 1 319 ? 60.530 17.562 20.942 1.00 10.26 316 ILE A C 1
ATOM 739 O O . ILE A 1 319 ? 60.138 16.910 19.969 1.00 10.76 316 ILE A O 1
ATOM 744 N N . ALA A 1 320 ? 60.263 17.219 22.201 1.00 10.57 317 ALA A N 1
ATOM 745 C CA . ALA A 1 320 ? 59.425 16.032 22.504 1.00 11.30 317 ALA A CA 1
ATOM 746 C C . ALA A 1 320 ? 58.063 16.134 21.812 1.00 10.23 317 ALA A C 1
ATOM 747 O O . ALA A 1 320 ? 57.563 15.124 21.269 1.00 10.65 317 ALA A O 1
ATOM 749 N N . ASN A 1 321 ? 57.437 17.306 21.910 1.00 9.56 318 ASN A N 1
ATOM 750 C CA . ASN A 1 321 ? 56.126 17.518 21.250 1.00 9.57 318 ASN A CA 1
ATOM 751 C C . ASN A 1 321 ? 56.248 17.277 19.738 1.00 8.98 318 ASN A C 1
ATOM 752 O O . ASN A 1 321 ? 55.370 16.628 19.151 1.00 11.02 318 ASN A O 1
ATOM 757 N N . VAL A 1 322 ? 57.304 17.804 19.125 1.00 9.13 319 VAL A N 1
ATOM 758 C CA . VAL A 1 322 ? 57.507 17.628 17.661 1.00 9.59 319 VAL A CA 1
ATOM 759 C C . VAL A 1 322 ? 57.662 16.147 17.308 1.00 9.15 319 VAL A C 1
ATOM 760 O O . VAL A 1 322 ? 57.039 15.681 16.355 1.00 9.93 319 VAL A O 1
ATOM 764 N N . VAL A 1 323 ? 58.522 15.444 18.028 1.00 9.48 320 VAL A N 1
ATOM 765 C CA . VAL A 1 323 ? 58.831 14.042 17.634 1.00 10.19 320 VAL A CA 1
ATOM 766 C C . VAL A 1 323 ? 57.589 13.164 17.786 1.00 10.00 320 VAL A C 1
ATOM 767 O O . VAL A 1 323 ? 57.351 12.323 16.912 1.00 10.26 320 VAL A O 1
ATOM 771 N N . ILE A 1 324 ? 56.816 13.350 18.853 1.00 9.58 321 ILE A N 1
ATOM 772 C CA . ILE A 1 324 ? 55.589 12.524 19.012 1.00 10.03 321 ILE A CA 1
ATOM 773 C C . ILE A 1 324 ? 54.592 12.881 17.902 1.00 9.69 321 ILE A C 1
ATOM 774 O O . ILE A 1 324 ? 54.000 11.962 17.302 1.00 11.23 321 ILE A O 1
ATOM 779 N N . ASP A 1 325 ? 54.444 14.170 17.616 1.00 10.26 322 ASP A N 1
ATOM 780 C CA . ASP A 1 325 ? 53.529 14.628 16.543 1.00 10.94 322 ASP A CA 1
ATOM 781 C C . ASP A 1 325 ? 53.921 13.967 15.215 1.00 9.92 322 ASP A C 1
ATOM 782 O O . ASP A 1 325 ? 53.055 13.404 14.516 1.00 11.23 322 ASP A O 1
ATOM 787 N N . LEU A 1 326 ? 55.197 14.043 14.857 1.00 9.43 323 LEU A N 1
ATOM 788 C CA . LEU A 1 326 ? 55.603 13.495 13.538 1.00 9.60 323 LEU A CA 1
ATOM 789 C C . LEU A 1 326 ? 55.493 11.963 13.531 1.00 9.58 323 LEU A C 1
ATOM 790 O O . LEU A 1 326 ? 55.016 11.396 12.524 1.00 10.13 323 LEU A O 1
ATOM 795 N N . ALA A 1 327 ? 55.937 11.296 14.596 1.00 9.46 324 ALA A N 1
ATOM 796 C CA . ALA A 1 327 ? 55.882 9.814 14.599 1.00 9.97 324 ALA A CA 1
ATOM 797 C C . ALA A 1 327 ? 54.445 9.310 14.457 1.00 10.21 324 ALA A C 1
ATOM 798 O O . ALA A 1 327 ? 54.247 8.298 13.771 1.00 10.73 324 ALA A O 1
ATOM 800 N N . LEU A 1 328 ? 53.478 9.978 15.094 1.00 10.05 325 LEU A N 1
ATOM 801 C CA . LEU A 1 328 ? 52.076 9.491 15.050 1.00 10.23 325 LEU A CA 1
ATOM 802 C C . LEU A 1 328 ? 51.226 10.276 14.045 1.00 10.36 325 LEU A C 1
ATOM 803 O O . LEU A 1 328 ? 50.002 10.150 14.079 1.00 13.09 325 LEU A O 1
ATOM 808 N N . SER A 1 329 ? 51.856 10.987 13.116 1.00 10.25 326 SER A N 1
ATOM 809 C CA . SER A 1 329 ? 51.110 11.724 12.064 1.00 10.45 326 SER A CA 1
ATOM 810 C C . SER A 1 329 ? 50.798 10.828 10.871 1.00 10.59 326 SER A C 1
ATOM 811 O O . SER A 1 329 ? 51.576 9.934 10.538 1.00 11.56 326 SER A O 1
ATOM 814 N N A PRO A 1 330 ? 49.666 11.038 10.162 0.50 10.01 327 PRO A N 1
ATOM 815 N N B PRO A 1 330 ? 49.709 11.119 10.127 0.50 11.28 327 PRO A N 1
ATOM 816 C CA A PRO A 1 330 ? 49.519 10.472 8.824 0.50 10.49 327 PRO A CA 1
ATOM 817 C CA B PRO A 1 330 ? 49.552 10.584 8.776 0.50 11.31 327 PRO A CA 1
ATOM 818 C C A PRO A 1 330 ? 50.673 11.012 7.961 0.50 10.23 327 PRO A C 1
ATOM 819 C C B PRO A 1 330 ? 50.803 10.913 7.942 0.50 11.03 327 PRO A C 1
ATOM 820 O O A PRO A 1 330 ? 51.138 12.132 8.207 0.50 10.09 327 PRO A O 1
ATOM 821 O O B PRO A 1 330 ? 51.390 11.981 8.131 0.50 10.80 327 PRO A O 1
ATOM 828 N N A LYS A 1 331 ? 51.087 10.225 6.966 0.50 10.88 328 LYS A N 1
ATOM 829 N N B LYS A 1 331 ? 51.170 10.003 7.036 0.50 12.28 328 LYS A N 1
ATOM 830 C CA A LYS A 1 331 ? 52.324 10.532 6.207 0.50 10.65 328 LYS A CA 1
ATOM 831 C CA B LYS A 1 331 ? 52.428 10.147 6.261 0.50 12.14 328 LYS A CA 1
ATOM 832 C C A LYS A 1 331 ? 52.155 10.269 4.708 0.50 10.89 328 LYS A C 1
ATOM 833 C C B LYS A 1 331 ? 52.142 10.284 4.759 0.50 11.89 328 LYS A C 1
ATOM 834 O O A LYS A 1 331 ? 51.566 9.234 4.325 0.50 11.83 328 LYS A O 1
ATOM 835 O O B LYS A 1 331 ? 51.203 9.634 4.250 0.50 12.44 328 LYS A O 1
ATOM 846 N N A SER A 1 332 ? 52.731 11.158 3.900 0.50 10.83 329 SER A N 1
ATOM 847 N N B SER A 1 332 ? 52.960 11.091 4.080 0.50 12.21 329 SER A N 1
ATOM 848 C CA A SER A 1 332 ? 52.803 10.979 2.429 0.50 10.95 329 SER A CA 1
ATOM 849 C CA B SER A 1 332 ? 52.918 11.237 2.602 0.50 12.39 329 SER A CA 1
ATOM 850 C C A SER A 1 332 ? 54.035 11.714 1.908 0.50 10.34 329 SER A C 1
ATOM 851 C C B SER A 1 332 ? 54.303 11.635 2.101 0.50 12.45 329 SER A C 1
ATOM 852 O O A SER A 1 332 ? 54.187 12.911 2.210 0.50 9.97 329 SER A O 1
ATOM 853 O O B SER A 1 332 ? 54.913 12.545 2.692 0.50 12.63 329 SER A O 1
ATOM 858 N N A ASN A 1 333 ? 54.878 11.024 1.146 0.50 9.83 330 ASN A N 1
ATOM 859 N N B ASN A 1 333 ? 54.744 10.985 1.027 0.50 12.81 330 ASN A N 1
ATOM 860 C CA A ASN A 1 333 ? 56.046 11.709 0.536 0.50 9.97 330 ASN A CA 1
ATOM 861 C CA B ASN A 1 333 ? 56.015 11.325 0.338 0.50 12.35 330 ASN A CA 1
ATOM 862 C C A ASN A 1 333 ? 55.694 12.182 -0.880 0.50 9.58 330 ASN A C 1
ATOM 863 C C B ASN A 1 333 ? 55.663 11.975 -1.009 0.50 11.96 330 ASN A C 1
ATOM 864 O O A ASN A 1 333 ? 56.627 12.424 -1.652 0.50 10.37 330 ASN A O 1
ATOM 865 O O B ASN A 1 333 ? 56.577 12.216 -1.806 0.50 12.86 330 ASN A O 1
ATOM 874 N N A SER A 1 334 ? 54.410 12.366 -1.200 0.50 9.85 331 SER A N 1
ATOM 875 N N B SER A 1 334 ? 54.378 12.274 -1.231 0.50 11.89 331 SER A N 1
ATOM 876 C CA A SER A 1 334 ? 54.044 12.667 -2.610 0.50 10.23 331 SER A CA 1
ATOM 877 C CA B SER A 1 334 ? 53.884 12.730 -2.558 0.50 12.32 331 SER A CA 1
ATOM 878 C C A SER A 1 334 ? 54.597 14.026 -3.068 0.50 10.09 331 SER A C 1
ATOM 879 C C B SER A 1 334 ? 54.591 14.005 -3.040 0.50 10.96 331 SER A C 1
ATOM 880 O O A SER A 1 334 ? 54.835 14.182 -4.279 0.50 10.37 331 SER A O 1
ATOM 881 O O B SER A 1 334 ? 54.949 14.072 -4.230 0.50 11.76 331 SER A O 1
ATOM 886 N N . ALA A 1 335 ? 54.734 15.009 -2.176 1.00 10.54 332 ALA A N 1
ATOM 887 C CA . ALA A 1 335 ? 55.317 16.300 -2.614 1.00 10.44 332 ALA A CA 1
ATOM 888 C C . ALA A 1 335 ? 56.773 16.104 -3.072 1.00 10.31 332 ALA A C 1
ATOM 889 O O . ALA A 1 335 ? 57.165 16.651 -4.129 1.00 11.34 332 ALA A O 1
ATOM 891 N N . TYR A 1 336 ? 57.545 15.351 -2.300 1.00 10.38 333 TYR A N 1
ATOM 892 C CA . TYR A 1 336 ? 58.955 15.034 -2.642 1.00 11.16 333 TYR A CA 1
ATOM 893 C C . TYR A 1 336 ? 59.015 14.372 -4.022 1.00 10.84 333 TYR A C 1
ATOM 894 O O . TYR A 1 336 ? 59.797 14.781 -4.896 1.00 11.65 333 TYR A O 1
ATOM 903 N N . VAL A 1 337 ? 58.187 13.342 -4.207 1.00 11.02 334 VAL A N 1
ATOM 904 C CA . VAL A 1 337 ? 58.205 12.580 -5.485 1.00 11.95 334 VAL A CA 1
ATOM 905 C C . VAL A 1 337 ? 57.804 13.494 -6.647 1.00 11.58 334 VAL A C 1
ATOM 906 O O . VAL A 1 337 ? 58.457 13.455 -7.700 1.00 12.41 334 VAL A O 1
ATOM 910 N N . ALA A 1 338 ? 56.765 14.301 -6.463 1.00 10.87 335 ALA A N 1
ATOM 911 C CA . ALA A 1 338 ? 56.276 15.151 -7.569 1.00 11.81 335 ALA A CA 1
ATOM 912 C C . ALA A 1 338 ? 57.301 16.214 -7.969 1.00 11.46 335 ALA A C 1
ATOM 913 O O . ALA A 1 338 ? 57.421 16.545 -9.151 1.00 11.88 335 ALA A O 1
ATOM 931 N N . ASP A 1 340 ? 60.655 16.017 -7.699 1.00 10.71 337 ASP A N 1
ATOM 932 C CA . ASP A 1 340 ? 61.765 15.401 -8.412 1.00 11.40 337 ASP A CA 1
ATOM 933 C C . ASP A 1 340 ? 61.307 14.944 -9.809 1.00 11.44 337 ASP A C 1
ATOM 934 O O . ASP A 1 340 ? 62.101 15.035 -10.741 1.00 12.32 337 ASP A O 1
ATOM 939 N N A LYS A 1 341 ? 60.052 14.516 -9.960 0.70 13.10 338 LYS A N 1
ATOM 940 N N B LYS A 1 341 ? 60.036 14.558 -9.947 0.30 12.97 338 LYS A N 1
ATOM 941 C CA A LYS A 1 341 ? 59.529 14.185 -11.312 0.70 13.74 338 LYS A CA 1
ATOM 942 C CA B LYS A 1 341 ? 59.484 14.177 -11.275 0.30 13.55 338 LYS A CA 1
ATOM 943 C C A LYS A 1 341 ? 59.542 15.446 -12.191 0.70 13.01 338 LYS A C 1
ATOM 944 C C B LYS A 1 341 ? 59.458 15.410 -12.190 0.30 13.07 338 LYS A C 1
ATOM 945 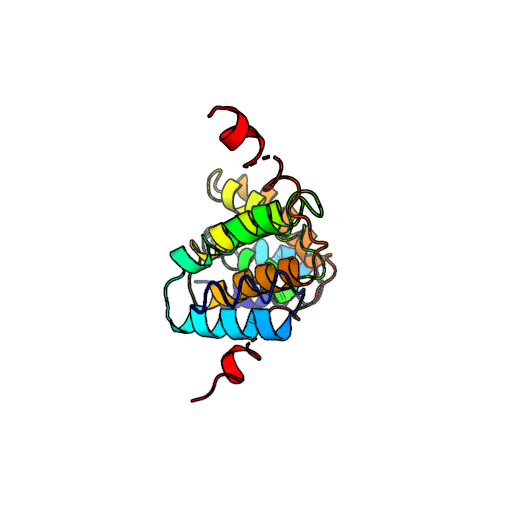O O A LYS A 1 341 ? 59.992 15.364 -13.345 0.70 13.58 338 LYS A O 1
ATOM 946 O O B LYS A 1 341 ? 59.786 15.262 -13.381 0.30 13.68 338 LYS A O 1
ATOM 957 N N . ALA A 1 342 ? 59.075 16.578 -11.659 1.00 12.84 339 ALA A N 1
ATOM 958 C CA . ALA A 1 342 ? 59.034 17.817 -12.473 1.00 12.98 339 ALA A CA 1
ATOM 959 C C . ALA A 1 342 ? 60.458 18.215 -12.895 1.00 12.47 339 ALA A C 1
ATOM 960 O O . ALA A 1 342 ? 60.642 18.640 -14.051 1.00 13.61 339 ALA A O 1
ATOM 962 N N . LEU A 1 343 ? 61.446 18.057 -12.014 1.00 12.44 340 LEU A N 1
ATOM 963 C CA . LEU A 1 343 ? 62.850 18.374 -12.383 1.00 13.05 340 LEU A CA 1
ATOM 964 C C . LEU A 1 343 ? 63.348 17.388 -13.449 1.00 13.97 340 LEU A C 1
ATOM 965 O O . LEU A 1 343 ? 63.975 17.835 -14.430 1.00 15.18 340 LEU A O 1
ATOM 970 N N . ALA A 1 344 ? 63.024 16.100 -13.305 1.00 14.32 341 ALA A N 1
ATOM 971 C CA . ALA A 1 344 ? 63.477 15.085 -14.284 1.00 16.24 341 ALA A CA 1
ATOM 972 C C . ALA A 1 344 ? 62.832 15.323 -15.656 1.00 16.50 341 ALA A C 1
ATOM 973 O O . ALA A 1 344 ? 63.450 14.966 -16.666 1.00 18.46 341 ALA A O 1
ATOM 975 N N . ASP A 1 345 ? 61.631 15.899 -15.678 1.00 16.12 342 ASP A N 1
ATOM 976 C CA . ASP A 1 345 ? 60.859 16.078 -16.937 1.00 17.01 342 ASP A CA 1
ATOM 977 C C . ASP A 1 345 ? 61.359 17.278 -17.752 1.00 18.07 342 ASP A C 1
ATOM 978 O O . ASP A 1 345 ? 60.966 17.378 -18.927 1.00 20.53 342 ASP A O 1
ATOM 983 N N . LEU A 1 346 ? 62.197 18.147 -17.187 1.00 16.44 343 LEU A N 1
ATOM 984 C CA . LEU A 1 346 ? 62.641 19.348 -17.953 1.00 18.57 343 LEU A CA 1
ATOM 985 C C . LEU A 1 346 ? 63.490 18.933 -19.160 1.00 19.97 343 LEU A C 1
ATOM 986 O O . LEU A 1 346 ? 64.282 17.976 -19.042 1.00 21.59 343 LEU A O 1
ATOM 991 N N . LYS A 1 347 ? 63.349 19.660 -20.272 1.00 23.43 344 LYS A N 1
ATOM 992 C CA . LYS A 1 347 ? 64.115 19.345 -21.508 1.00 26.32 344 LYS A CA 1
ATOM 993 C C . LYS A 1 347 ? 65.588 19.712 -21.296 1.00 29.08 344 LYS A C 1
ATOM 994 O O . LYS A 1 347 ? 65.861 20.744 -20.647 1.00 33.12 344 LYS A O 1
ATOM 1000 N N . THR A 1 348 ? 66.492 18.866 -21.801 1.00 27.15 345 THR A N 1
ATOM 1001 C CA . THR A 1 348 ? 67.963 18.962 -21.596 1.00 28.15 345 THR A CA 1
ATOM 1002 C C . THR A 1 348 ? 68.671 18.924 -22.953 1.00 27.95 345 THR A C 1
ATOM 1003 O O . THR A 1 348 ? 69.904 18.828 -22.981 1.00 26.91 345 THR A O 1
ATOM 1007 N N . ASP B 1 244 ? 58.030 35.058 -19.395 1.00 32.91 241 ASP B N 1
ATOM 1008 C CA . ASP B 1 244 ? 57.785 35.384 -17.954 1.00 29.86 241 ASP B CA 1
ATOM 1009 C C . ASP B 1 244 ? 57.373 34.097 -17.222 1.00 22.61 241 ASP B C 1
ATOM 1010 O O . ASP B 1 244 ? 56.167 33.765 -17.170 1.00 22.83 241 ASP B O 1
ATOM 1015 N N . VAL B 1 245 ? 58.357 33.394 -16.669 1.00 20.96 242 VAL B N 1
ATOM 1016 C CA . VAL B 1 245 ? 58.086 32.076 -16.028 1.00 18.64 242 VAL B CA 1
ATOM 1017 C C . VAL B 1 245 ? 57.333 32.289 -14.702 1.00 16.34 242 VAL B C 1
ATOM 1018 O O . VAL B 1 245 ? 56.449 31.471 -14.393 1.00 16.80 242 VAL B O 1
ATOM 1022 N N . LEU B 1 246 ? 57.609 33.372 -13.967 1.00 16.73 243 LEU B N 1
ATOM 1023 C CA . LEU B 1 246 ? 56.837 33.639 -12.719 1.00 16.45 243 LEU B CA 1
ATOM 1024 C C . LEU B 1 246 ? 55.354 33.854 -13.061 1.00 16.66 243 LEU B C 1
ATOM 1025 O O . LEU B 1 246 ? 54.484 33.374 -12.301 1.00 16.78 243 LEU B O 1
ATOM 1030 N N A SER B 1 247 ? 55.051 34.544 -14.165 0.60 17.62 244 SER B N 1
ATOM 1031 N N B SER B 1 247 ? 55.077 34.565 -14.161 0.40 17.30 244 SER B N 1
ATOM 1032 C CA A SER B 1 247 ? 53.624 34.760 -14.523 0.60 18.37 244 SER B CA 1
ATOM 1033 C CA B SER B 1 247 ? 53.680 34.792 -14.614 0.40 18.16 244 SER B CA 1
ATOM 1034 C C A SER B 1 247 ? 52.986 33.450 -15.007 0.60 17.08 244 SER B C 1
ATOM 1035 C C B SER B 1 247 ? 53.025 33.450 -14.963 0.40 16.79 244 SER B C 1
ATOM 1036 O O A SER B 1 247 ? 51.778 33.266 -14.772 0.60 17.88 244 SER B O 1
ATOM 1037 O O B SER B 1 247 ? 51.862 33.238 -14.572 0.40 16.17 244 SER B O 1
ATOM 1042 N N . ALA B 1 248 ? 53.770 32.568 -15.637 1.00 17.13 245 ALA B N 1
ATOM 1043 C CA . ALA B 1 248 ? 53.258 31.237 -16.045 1.00 16.84 245 ALA B CA 1
ATOM 1044 C C . ALA B 1 248 ? 52.932 30.411 -14.793 1.00 15.45 245 ALA B C 1
ATOM 1045 O O . ALA B 1 248 ? 51.911 29.701 -14.777 1.00 16.40 245 ALA B O 1
ATOM 1047 N N . LEU B 1 249 ? 53.783 30.499 -13.774 1.00 15.14 246 LEU B N 1
ATOM 1048 C CA . LEU B 1 249 ? 53.513 29.792 -12.493 1.00 14.38 246 LEU B CA 1
ATOM 1049 C C . LEU B 1 249 ? 52.220 30.334 -11.874 1.00 13.94 246 LEU B C 1
ATOM 1050 O O . LEU B 1 249 ? 51.376 29.533 -11.414 1.00 14.90 246 LEU B O 1
ATOM 1055 N N . GLN B 1 250 ? 52.059 31.656 -11.856 1.00 14.62 247 GLN B N 1
ATOM 1056 C CA . GLN B 1 250 ? 50.822 32.233 -11.265 1.00 14.22 247 GLN B CA 1
ATOM 1057 C C . GLN B 1 250 ? 49.597 31.755 -12.060 1.00 14.16 247 GLN B C 1
ATOM 1058 O O . GLN B 1 250 ? 48.584 31.410 -11.431 1.00 14.71 247 GLN B O 1
ATOM 1064 N N . LYS B 1 251 ? 49.679 31.759 -13.393 1.00 14.79 248 LYS B N 1
ATOM 1065 C CA . LYS B 1 251 ? 48.528 31.311 -14.220 1.00 17.01 248 LYS B CA 1
ATOM 1066 C C . LYS B 1 251 ? 48.201 29.839 -13.925 1.00 15.76 248 LYS B C 1
ATOM 1067 O O . LYS B 1 251 ? 47.010 29.498 -13.820 1.00 16.12 248 LYS B O 1
ATOM 1073 N N A SER B 1 252 ? 49.232 29.001 -13.787 0.70 14.72 249 SER B N 1
ATOM 1074 N N B SER B 1 252 ? 49.222 28.986 -13.802 0.30 14.99 249 SER B N 1
ATOM 1075 C CA A SER B 1 252 ? 49.029 27.550 -13.545 0.70 14.74 249 SER B CA 1
ATOM 1076 C CA B SER B 1 252 ? 48.972 27.540 -13.563 0.30 14.97 249 SER B CA 1
ATOM 1077 C C A SER B 1 252 ? 48.391 27.330 -12.168 0.70 13.19 249 SER B C 1
ATOM 1078 C C B SER B 1 252 ? 48.374 27.327 -12.165 0.30 13.35 249 SER B C 1
ATOM 1079 O O A SER B 1 252 ? 47.510 26.472 -12.043 0.70 14.70 249 SER B O 1
ATOM 1080 O O B SER B 1 252 ? 47.488 26.465 -12.033 0.30 14.50 249 SER B O 1
ATOM 1085 N N . ILE B 1 253 ? 48.821 28.092 -11.163 1.00 12.65 250 ILE B N 1
ATOM 1086 C CA . ILE B 1 253 ? 48.233 27.948 -9.802 1.00 12.73 250 ILE B CA 1
ATOM 1087 C C . ILE B 1 253 ? 46.785 28.455 -9.833 1.00 13.16 250 ILE B C 1
ATOM 1088 O O . ILE B 1 253 ? 45.895 27.759 -9.309 1.00 13.82 250 ILE B O 1
ATOM 1093 N N . ARG B 1 254 ? 46.544 29.588 -10.494 1.00 13.98 251 ARG B N 1
ATOM 1094 C CA . ARG B 1 254 ? 45.164 30.129 -10.609 1.00 15.55 251 ARG B CA 1
ATOM 1095 C C . ARG B 1 254 ? 44.253 29.090 -11.268 1.00 16.98 251 ARG B C 1
ATOM 1096 O O . ARG B 1 254 ? 43.066 29.033 -10.904 1.00 19.24 251 ARG B O 1
ATOM 1104 N N . GLY B 1 255 ? 44.790 28.337 -12.234 1.00 16.15 252 GLY B N 1
ATOM 1105 C CA . GLY B 1 255 ? 44.023 27.314 -12.971 1.00 17.53 252 GLY B CA 1
ATOM 1106 C C . GLY B 1 255 ? 43.964 25.985 -12.237 1.00 16.91 252 GLY B C 1
ATOM 1107 O O . GLY B 1 255 ? 43.399 25.040 -12.790 1.00 19.30 252 GLY B O 1
ATOM 1108 N N . SER B 1 256 ? 44.537 25.913 -11.035 1.00 14.92 253 SER B N 1
ATOM 1109 C CA . SER B 1 256 ? 44.524 24.682 -10.205 1.00 15.83 253 SER B CA 1
ATOM 1110 C C . SER B 1 256 ? 45.171 23.523 -10.974 1.00 16.10 253 SER B C 1
ATOM 1111 O O . SER B 1 256 ? 44.741 22.373 -10.809 1.00 18.73 253 SER B O 1
ATOM 1114 N N . ASP B 1 257 ? 46.260 23.815 -11.693 1.00 15.35 254 ASP B N 1
ATOM 1115 C CA . ASP B 1 257 ? 46.960 22.810 -12.533 1.00 15.82 254 ASP B CA 1
ATOM 1116 C C . ASP B 1 257 ? 48.248 22.406 -11.807 1.00 14.42 254 ASP B C 1
ATOM 1117 O O . ASP B 1 257 ? 49.251 23.113 -11.921 1.00 14.22 254 ASP B O 1
ATOM 1122 N N . VAL B 1 258 ? 48.205 21.304 -11.058 1.00 13.89 255 VAL B N 1
ATOM 1123 C CA . VAL B 1 258 ? 49.368 20.889 -10.220 1.00 13.74 255 VAL B CA 1
ATOM 1124 C C . VAL B 1 258 ? 50.585 20.579 -11.099 1.00 13.81 255 VAL B C 1
ATOM 1125 O O . VAL B 1 258 ? 51.682 21.080 -10.801 1.00 13.77 255 VAL B O 1
ATOM 1129 N N . ASP B 1 259 ? 50.409 19.779 -12.146 1.00 15.38 256 ASP B N 1
ATOM 1130 C CA . ASP B 1 259 ? 51.574 19.359 -12.963 1.00 16.10 256 ASP B CA 1
ATOM 1131 C C . ASP B 1 259 ? 52.230 20.576 -13.617 1.00 14.82 256 ASP B C 1
ATOM 1132 O O . ASP B 1 259 ? 53.467 20.652 -13.617 1.00 14.62 256 ASP B O 1
ATOM 1137 N N . ALA B 1 260 ? 51.439 21.497 -14.169 1.00 15.01 257 ALA B N 1
ATOM 1138 C CA . ALA B 1 260 ? 52.046 22.676 -14.830 1.00 14.85 257 ALA B CA 1
ATOM 1139 C C . ALA B 1 260 ? 52.701 23.567 -13.776 1.00 13.39 257 ALA B C 1
ATOM 1140 O O . ALA B 1 260 ? 53.784 24.117 -14.040 1.00 14.09 257 ALA B O 1
ATOM 1142 N N . SER B 1 261 ? 52.051 23.714 -12.623 1.00 12.58 258 SER B N 1
ATOM 1143 C CA . SER B 1 261 ? 52.632 24.571 -11.566 1.00 12.52 258 SER B CA 1
ATOM 1144 C C . SER B 1 261 ? 54.007 24.019 -11.164 1.00 11.48 258 SER B C 1
ATOM 1145 O O . SER B 1 261 ? 54.951 24.805 -10.995 1.00 11.93 258 SER B O 1
ATOM 1148 N N . LEU B 1 26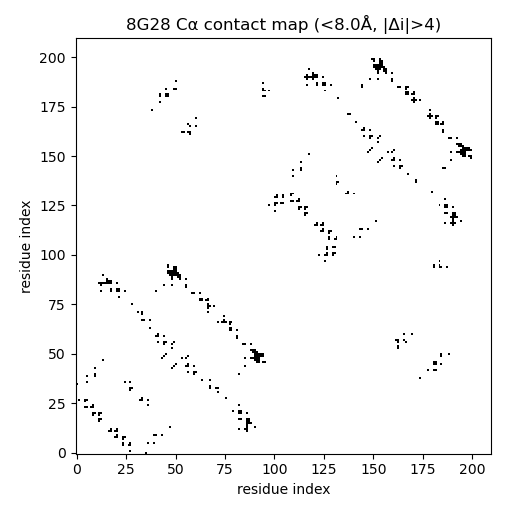2 ? 54.118 22.703 -10.987 1.00 11.58 259 LEU B N 1
ATOM 1149 C CA . LEU B 1 262 ? 55.424 22.125 -10.575 1.00 11.68 259 LEU B CA 1
ATOM 1150 C C . LEU B 1 262 ? 56.437 22.212 -11.722 1.00 11.71 259 LEU B C 1
ATOM 1151 O O . LEU B 1 262 ? 57.626 22.381 -11.434 1.00 12.54 259 LEU B O 1
ATOM 1156 N N . HIS B 1 263 ? 55.987 22.108 -12.974 1.00 13.11 260 HIS B N 1
ATOM 1157 C CA . HIS B 1 263 ? 56.898 22.298 -14.129 1.00 13.35 260 HIS B CA 1
ATOM 1158 C C . HIS B 1 263 ? 57.540 23.692 -14.075 1.00 12.53 260 HIS B C 1
ATOM 1159 O O . HIS B 1 263 ? 58.784 23.793 -14.171 1.00 13.23 260 HIS B O 1
ATOM 1166 N N . TYR B 1 264 ? 56.731 24.740 -13.912 1.00 13.52 261 TYR B N 1
ATOM 1167 C CA . TYR B 1 264 ? 57.315 26.106 -13.915 1.00 13.14 261 TYR B CA 1
ATOM 1168 C C . TYR B 1 264 ? 58.146 26.300 -12.647 1.00 12.28 261 TYR B C 1
ATOM 1169 O O . TYR B 1 264 ? 59.191 26.962 -12.707 1.00 12.91 261 TYR B O 1
ATOM 1178 N N . THR B 1 265 ? 57.728 25.685 -11.541 1.00 11.85 262 THR B N 1
ATOM 1179 C CA . THR B 1 265 ? 58.533 25.763 -10.297 1.00 11.50 262 THR B CA 1
ATOM 1180 C C . THR B 1 265 ? 59.912 25.126 -10.528 1.00 11.74 262 THR B C 1
ATOM 1181 O O . THR B 1 265 ? 60.929 25.688 -10.065 1.00 12.36 262 THR B O 1
ATOM 1185 N N . ALA B 1 266 ? 59.945 23.972 -11.189 1.00 11.48 263 ALA B N 1
ATOM 1186 C CA . ALA B 1 266 ? 61.232 23.295 -11.454 1.00 12.03 263 ALA B CA 1
ATOM 1187 C C . ALA B 1 266 ? 62.130 24.211 -12.297 1.00 12.01 263 ALA B C 1
ATOM 1188 O O . ALA B 1 266 ? 63.327 24.337 -11.994 1.00 12.45 263 ALA B O 1
ATOM 1190 N N . ARG B 1 267 ? 61.568 24.840 -13.326 1.00 12.80 264 ARG B N 1
ATOM 1191 C CA . ARG B 1 267 ? 62.359 25.789 -14.148 1.00 13.72 264 ARG B CA 1
ATOM 1192 C C . ARG B 1 267 ? 62.894 26.925 -13.269 1.00 13.30 264 ARG B C 1
ATOM 1193 O O . ARG B 1 267 ? 64.047 27.322 -13.444 1.00 14.02 264 ARG B O 1
ATOM 1201 N N . LEU B 1 268 ? 62.074 27.459 -12.366 1.00 12.89 265 LEU B N 1
ATOM 1202 C CA . LEU B 1 268 ? 62.502 28.605 -11.526 1.00 13.25 265 LEU B CA 1
ATOM 1203 C C . LEU B 1 268 ? 63.547 28.154 -10.502 1.00 12.92 265 LEU B C 1
ATOM 1204 O O . LEU B 1 268 ? 64.461 28.935 -10.218 1.00 13.89 265 LEU B O 1
ATOM 1209 N N . ILE B 1 269 ? 63.429 26.938 -9.981 1.00 11.79 266 ILE B N 1
ATOM 1210 C CA . ILE B 1 269 ? 64.477 26.436 -9.051 1.00 11.67 266 ILE B CA 1
ATOM 1211 C C . ILE B 1 269 ? 65.810 26.366 -9.803 1.00 11.81 266 ILE B C 1
ATOM 1212 O O . ILE B 1 269 ? 66.831 26.806 -9.254 1.00 13.13 266 ILE B O 1
ATOM 1217 N N . GLU B 1 270 ? 65.791 25.856 -11.032 1.00 11.48 267 GLU B N 1
ATOM 1218 C CA . GLU B 1 270 ? 67.065 25.728 -11.776 1.00 12.74 267 GLU B CA 1
ATOM 1219 C C . GLU B 1 270 ? 67.606 27.117 -12.147 1.00 13.32 267 GLU B C 1
ATOM 1220 O O . GLU B 1 270 ? 68.826 27.279 -12.129 1.00 13.80 267 GLU B O 1
ATOM 1226 N N . ALA B 1 271 ? 66.734 28.081 -12.456 1.00 14.43 268 ALA B N 1
ATOM 1227 C CA . ALA B 1 271 ? 67.177 29.455 -12.806 1.00 16.84 268 ALA B CA 1
ATOM 1228 C C . ALA B 1 271 ? 67.866 30.111 -11.600 1.00 18.76 268 ALA B C 1
ATOM 1229 O O . ALA B 1 271 ? 68.677 31.033 -11.816 1.00 23.00 268 ALA B O 1
ATOM 1231 N N . GLY B 1 272 ? 67.495 29.719 -10.377 1.00 18.24 269 GLY B N 1
ATOM 1232 C CA . GLY B 1 272 ? 68.327 30.015 -9.191 1.00 21.09 269 GLY B CA 1
ATOM 1233 C C . GLY B 1 272 ? 67.992 31.272 -8.401 1.00 23.60 269 GLY B C 1
ATOM 1234 O O . GLY B 1 272 ? 68.856 31.662 -7.583 1.00 29.08 269 GLY B O 1
ATOM 1235 N N . ASP B 1 273 ? 66.825 31.897 -8.587 1.00 20.26 270 ASP B N 1
ATOM 1236 C CA . ASP B 1 273 ? 66.501 33.107 -7.769 1.00 20.21 270 ASP B CA 1
ATOM 1237 C C . ASP B 1 273 ? 65.440 32.736 -6.722 1.00 16.79 270 ASP B C 1
ATOM 1238 O O . ASP B 1 273 ? 64.239 32.980 -6.964 1.00 16.65 270 ASP B O 1
ATOM 1243 N N . LEU B 1 274 ? 65.864 32.194 -5.577 1.00 16.12 271 LEU B N 1
ATOM 1244 C CA . LEU B 1 274 ? 64.864 31.751 -4.571 1.00 15.42 271 LEU B CA 1
ATOM 1245 C C . LEU B 1 274 ? 64.125 32.952 -3.990 1.00 13.06 271 LEU B C 1
ATOM 1246 O O . LEU B 1 274 ? 62.914 32.875 -3.819 1.00 12.97 271 LEU B O 1
ATOM 1251 N N . PRO B 1 275 ? 64.769 34.101 -3.679 1.00 14.38 272 PRO B N 1
ATOM 1252 C CA . PRO B 1 275 ? 64.001 35.225 -3.138 1.00 14.13 272 PRO B CA 1
ATOM 1253 C C . PRO B 1 275 ? 62.823 35.642 -4.036 1.00 13.61 272 PRO B C 1
ATOM 1254 O O . PRO B 1 275 ? 61.736 35.874 -3.512 1.00 14.21 272 PRO B O 1
ATOM 1258 N N . SER B 1 276 ? 63.023 35.699 -5.357 1.00 14.12 273 SER B N 1
ATOM 1259 C CA . SER B 1 276 ? 61.913 36.158 -6.238 1.00 14.63 273 SER B CA 1
ATOM 1260 C C . SER B 1 276 ? 60.822 35.086 -6.319 1.00 12.90 273 SER B C 1
ATOM 1261 O O . SER B 1 276 ? 59.634 35.442 -6.391 1.00 13.64 273 SER B O 1
ATOM 1264 N N . LEU B 1 277 ? 61.210 33.813 -6.311 1.00 12.00 274 LEU B N 1
ATOM 1265 C CA . LEU B 1 277 ? 60.198 32.724 -6.334 1.00 11.91 274 LEU B CA 1
ATOM 1266 C C . LEU B 1 277 ? 59.382 32.758 -5.033 1.00 11.43 274 LEU B C 1
ATOM 1267 O O . LEU B 1 277 ? 58.138 32.669 -5.086 1.00 11.47 274 LEU B O 1
ATOM 1272 N N . ALA B 1 278 ? 60.062 32.925 -3.901 1.00 11.30 275 ALA B N 1
ATOM 1273 C CA . ALA B 1 278 ? 59.364 32.948 -2.599 1.00 11.27 275 ALA B CA 1
ATOM 1274 C C . ALA B 1 278 ? 58.428 34.157 -2.518 1.00 11.18 275 ALA B C 1
ATOM 1275 O O . ALA B 1 278 ? 57.307 34.036 -2.013 1.00 11.68 275 ALA B O 1
ATOM 1277 N N A ARG B 1 279 ? 58.899 35.319 -2.971 0.70 12.15 276 ARG B N 1
ATOM 1278 N N B ARG B 1 279 ? 58.868 35.289 -3.070 0.30 11.80 276 ARG B N 1
ATOM 1279 C CA A ARG B 1 279 ? 58.065 36.544 -2.907 0.70 12.49 276 ARG B CA 1
ATOM 1280 C CA B ARG B 1 279 ? 58.029 36.511 -3.032 0.30 11.96 276 ARG B CA 1
ATOM 1281 C C A ARG B 1 279 ? 56.784 36.313 -3.714 0.70 11.56 276 ARG B C 1
ATOM 1282 C C B ARG B 1 279 ? 56.805 36.297 -3.928 0.30 11.23 276 ARG B C 1
ATOM 1283 O O A ARG B 1 279 ? 55.681 36.595 -3.206 0.70 12.46 276 ARG B O 1
ATOM 1284 O O B ARG B 1 279 ? 55.691 36.667 -3.506 0.30 10.54 276 ARG B O 1
ATOM 1299 N N A ARG B 1 280 ? 56.935 35.811 -4.943 0.50 11.77 277 ARG B N 1
ATOM 1300 N N B ARG B 1 280 ? 56.984 35.682 -5.100 0.50 11.81 277 ARG B N 1
ATOM 1301 C CA A ARG B 1 280 ? 55.770 35.607 -5.844 0.50 12.28 277 ARG B CA 1
ATOM 1302 C CA B ARG B 1 280 ? 55.810 35.531 -5.990 0.50 12.41 277 ARG B CA 1
ATOM 1303 C C A ARG B 1 280 ? 54.807 34.578 -5.242 0.50 10.54 277 ARG B C 1
ATOM 1304 C C B ARG B 1 280 ? 54.826 34.519 -5.386 0.50 10.77 277 ARG B C 1
ATOM 1305 O O A ARG B 1 280 ? 53.595 34.845 -5.216 0.50 10.81 277 ARG B O 1
ATOM 1306 O O B ARG B 1 280 ? 53.610 34.746 -5.488 0.50 11.52 277 ARG B O 1
ATOM 1321 N N . LEU B 1 281 ? 55.315 33.438 -4.772 1.00 10.24 278 LEU B N 1
ATOM 1322 C CA . LEU B 1 281 ? 54.398 32.438 -4.158 1.00 10.00 278 LEU B CA 1
ATOM 1323 C C . LEU B 1 281 ? 53.666 33.038 -2.950 1.00 9.57 278 LEU B C 1
ATOM 1324 O O . LEU B 1 281 ? 52.480 32.715 -2.750 1.00 10.10 278 LEU B O 1
ATOM 1329 N N . THR B 1 282 ? 54.333 33.900 -2.186 1.00 10.16 279 THR B N 1
ATOM 1330 C CA . THR B 1 282 ? 53.666 34.553 -1.037 1.00 10.67 279 THR B CA 1
ATOM 1331 C C . THR B 1 282 ? 52.533 35.445 -1.556 1.00 10.62 279 THR B C 1
ATOM 1332 O O . THR B 1 282 ? 51.407 35.379 -1.041 1.00 11.05 279 THR B O 1
ATOM 1336 N N . VAL B 1 283 ? 52.825 36.253 -2.567 1.00 10.82 280 VAL B N 1
ATOM 1337 C CA . VAL B 1 283 ? 51.773 37.132 -3.133 1.00 11.69 280 VAL B CA 1
ATOM 1338 C C . VAL B 1 283 ? 50.621 36.269 -3.667 1.00 11.25 280 VAL B C 1
ATOM 1339 O O . VAL B 1 283 ? 49.455 36.577 -3.357 1.00 11.63 280 VAL B O 1
ATOM 1343 N N . ILE B 1 284 ? 50.923 35.222 -4.437 1.00 10.75 281 ILE B N 1
ATOM 1344 C CA . ILE B 1 284 ? 49.857 34.324 -4.973 1.00 10.75 281 ILE B CA 1
ATOM 1345 C C . ILE B 1 284 ? 48.980 33.809 -3.826 1.00 10.00 281 ILE B C 1
ATOM 1346 O O . ILE B 1 284 ? 47.752 33.771 -3.967 1.00 10.64 281 ILE B O 1
ATOM 1351 N N . ALA B 1 285 ? 49.591 33.383 -2.728 1.00 9.36 282 ALA B N 1
ATOM 1352 C CA . ALA B 1 285 ? 48.787 32.824 -1.612 1.00 9.44 282 ALA B CA 1
ATOM 1353 C C . ALA B 1 285 ? 47.738 33.833 -1.120 1.00 9.05 282 ALA B C 1
ATOM 1354 O O . ALA B 1 285 ? 46.621 33.414 -0.775 1.00 10.04 282 ALA B O 1
ATOM 1356 N N . TYR B 1 286 ? 48.098 35.113 -1.061 1.00 9.05 283 TYR B N 1
ATOM 1357 C CA . TYR B 1 286 ? 47.162 36.143 -0.544 1.00 9.11 283 TYR B CA 1
ATOM 1358 C C . TYR B 1 286 ? 46.263 36.717 -1.648 1.00 9.10 283 TYR B C 1
ATOM 1359 O O . TYR B 1 286 ? 45.150 37.154 -1.335 1.00 10.20 283 TYR B O 1
ATOM 1368 N N . GLU B 1 287 ? 46.732 36.715 -2.893 1.00 9.65 284 GLU B N 1
ATOM 1369 C CA . GLU B 1 287 ? 45.994 37.336 -4.018 1.00 10.39 284 GLU B CA 1
ATOM 1370 C C . GLU B 1 287 ? 44.979 36.360 -4.621 1.00 10.74 284 GLU B C 1
ATOM 1371 O O . GLU B 1 287 ? 43.843 36.770 -4.897 1.00 12.49 284 GLU B O 1
ATOM 1377 N N . ASP B 1 288 ? 45.421 35.135 -4.891 1.00 10.44 285 ASP B N 1
ATOM 1378 C CA . ASP B 1 288 ? 44.623 34.180 -5.700 1.00 11.33 285 ASP B CA 1
ATOM 1379 C C . ASP B 1 288 ? 43.897 33.165 -4.821 1.00 11.08 285 ASP B C 1
ATOM 1380 O O . ASP B 1 288 ? 42.899 32.608 -5.290 1.00 12.93 285 ASP B O 1
ATOM 1385 N N . ILE B 1 289 ? 44.434 32.874 -3.639 1.00 10.47 286 ILE B N 1
ATOM 1386 C CA . ILE B 1 289 ? 43.751 31.941 -2.703 1.00 10.60 286 ILE B CA 1
ATOM 1387 C C . ILE B 1 289 ? 43.009 32.805 -1.677 1.00 9.70 286 ILE B C 1
ATOM 1388 O O . ILE B 1 289 ? 41.783 32.690 -1.567 1.00 10.96 286 ILE B O 1
ATOM 1393 N N . GLY B 1 290 ? 43.725 33.674 -0.974 1.00 10.13 287 GLY B N 1
ATOM 1394 C CA . GLY B 1 290 ? 43.104 34.655 -0.068 1.00 11.11 287 GLY B CA 1
ATOM 1395 C C . GLY B 1 290 ? 42.096 34.043 0.885 1.00 10.49 287 GLY B C 1
ATOM 1396 O O . GLY B 1 290 ? 42.373 33.009 1.526 1.00 10.41 287 GLY B O 1
ATOM 1397 N N . LEU B 1 291 ? 40.944 34.698 0.983 1.00 10.17 288 LEU B N 1
ATOM 1398 C CA . LEU B 1 291 ? 39.926 34.335 1.998 1.00 11.62 288 LEU B CA 1
ATOM 1399 C C . LEU B 1 291 ? 39.300 32.965 1.730 1.00 11.61 288 LEU B C 1
ATOM 1400 O O . LEU B 1 291 ? 38.616 32.477 2.627 1.00 13.41 288 LEU B O 1
ATOM 1405 N N . ALA B 1 292 ? 39.510 32.378 0.549 1.00 11.29 289 ALA B N 1
ATOM 1406 C CA . ALA B 1 292 ? 38.948 31.035 0.267 1.00 12.64 289 ALA B CA 1
ATOM 1407 C C . ALA B 1 292 ? 39.621 29.975 1.143 1.00 12.01 289 ALA B C 1
ATOM 1408 O O . ALA B 1 292 ? 39.007 28.920 1.352 1.00 15.17 289 ALA B O 1
ATOM 1410 N N . ASN B 1 293 ? 40.842 30.229 1.606 1.00 12.07 290 ASN B N 1
ATOM 1411 C CA . ASN B 1 293 ? 41.573 29.200 2.387 1.00 12.16 290 ASN B CA 1
ATOM 1412 C C . ASN B 1 293 ? 42.700 29.877 3.151 1.00 11.17 290 ASN B C 1
ATOM 1413 O O . ASN B 1 293 ? 43.873 29.810 2.762 1.00 12.07 290 ASN B O 1
ATOM 1418 N N . PRO B 1 294 ? 42.384 30.575 4.262 1.00 11.87 291 PRO B N 1
ATOM 1419 C CA . PRO B 1 294 ? 43.412 31.313 4.996 1.00 12.20 291 PRO B CA 1
ATOM 1420 C C . PRO B 1 294 ? 44.584 30.437 5.470 1.00 11.29 291 PRO B C 1
ATOM 1421 O O . PRO B 1 294 ? 45.708 30.931 5.567 1.00 11.95 291 PRO B O 1
ATOM 1425 N N A GLU B 1 295 ? 44.299 29.169 5.778 0.50 11.43 292 GLU B N 1
ATOM 1426 N N B GLU B 1 295 ? 44.324 29.162 5.769 0.50 11.34 292 GLU B N 1
ATOM 1427 C CA A GLU B 1 295 ? 45.367 28.239 6.234 0.50 12.15 292 GLU B CA 1
ATOM 1428 C CA B GLU B 1 295 ? 45.428 28.293 6.257 0.50 11.99 292 GLU B CA 1
ATOM 1429 C C A GLU B 1 295 ? 46.475 28.164 5.176 0.50 11.13 292 GLU B C 1
ATOM 1430 C C B GLU B 1 295 ? 46.497 28.146 5.167 0.50 11.07 292 GLU B C 1
ATOM 1431 O O A GLU B 1 295 ? 47.647 27.997 5.556 0.50 11.58 292 GLU B O 1
ATOM 1432 O O B GLU B 1 295 ? 47.669 27.922 5.516 0.50 11.15 292 GLU B O 1
ATOM 1443 N N . ALA B 1 296 ? 46.126 28.289 3.894 1.00 10.86 293 ALA B N 1
ATOM 1444 C CA . ALA B 1 296 ? 47.155 28.199 2.829 1.00 10.78 293 ALA B CA 1
ATOM 1445 C C . ALA B 1 296 ? 48.197 29.307 3.023 1.00 9.83 293 ALA B C 1
ATOM 1446 O O . ALA B 1 296 ? 49.367 29.095 2.675 1.00 10.27 293 ALA B O 1
ATOM 1448 N N . GLN B 1 297 ? 47.789 30.482 3.510 1.00 9.42 294 GLN B N 1
ATOM 1449 C CA . GLN B 1 297 ? 48.788 31.563 3.709 1.00 9.00 294 GLN B CA 1
ATOM 1450 C C . GLN B 1 297 ? 49.748 31.189 4.844 1.00 8.74 294 GLN B C 1
ATOM 1451 O O . GLN B 1 297 ? 50.953 31.437 4.703 1.00 9.50 294 GLN B O 1
ATOM 1457 N N . ILE B 1 298 ? 49.244 30.618 5.939 1.00 9.49 295 ILE B N 1
ATOM 1458 C CA . ILE B 1 298 ? 50.142 30.192 7.049 1.00 10.93 295 ILE B CA 1
ATOM 1459 C C . ILE B 1 298 ? 51.112 29.132 6.514 1.00 9.95 295 ILE B C 1
ATOM 1460 O O . ILE B 1 298 ? 52.321 29.195 6.806 1.00 10.51 295 ILE B O 1
ATOM 1465 N N . HIS B 1 299 ? 50.598 28.151 5.779 1.00 9.76 296 HIS B N 1
ATOM 1466 C CA . HIS B 1 299 ? 51.479 27.092 5.241 1.00 9.80 296 HIS B CA 1
ATOM 1467 C C . HIS B 1 299 ? 52.558 27.710 4.353 1.00 9.20 296 HIS B C 1
ATOM 1468 O O . HIS B 1 299 ? 53.724 27.283 4.408 1.00 10.26 296 HIS B O 1
ATOM 1475 N N . THR B 1 300 ? 52.156 28.650 3.505 1.00 9.00 297 THR B N 1
ATOM 1476 C CA . THR B 1 300 ? 53.068 29.214 2.486 1.00 9.23 297 THR B CA 1
ATOM 1477 C C . THR B 1 300 ? 54.178 30.019 3.160 1.00 9.07 297 THR B C 1
ATOM 1478 O O . THR B 1 300 ? 55.364 29.799 2.873 1.00 9.35 297 THR B O 1
ATOM 1482 N N . VAL B 1 301 ? 53.800 30.957 4.016 1.00 8.75 298 VAL B N 1
ATOM 1483 C CA . VAL B 1 301 ? 54.832 31.819 4.655 1.00 9.01 298 VAL B CA 1
ATOM 1484 C C . VAL B 1 301 ? 55.768 30.965 5.519 1.00 9.60 298 VAL B C 1
ATOM 1485 O O . VAL B 1 301 ? 57.003 31.163 5.480 1.00 10.25 298 VAL B O 1
ATOM 1489 N N . THR B 1 302 ? 55.210 30.011 6.264 1.00 9.57 299 THR B N 1
ATOM 1490 C CA . THR B 1 302 ? 56.046 29.182 7.162 1.00 10.22 299 THR B CA 1
ATOM 1491 C C . THR B 1 302 ? 57.056 28.381 6.336 1.00 9.44 299 THR B C 1
ATOM 1492 O O . THR B 1 302 ? 58.259 28.360 6.661 1.00 10.37 299 THR B O 1
ATOM 1496 N N . ALA B 1 303 ? 56.585 27.757 5.260 1.00 9.03 300 ALA B N 1
ATOM 1497 C CA . ALA B 1 303 ? 57.464 26.875 4.459 1.00 9.32 300 ALA B CA 1
ATOM 1498 C C . ALA B 1 303 ? 58.516 27.697 3.719 1.00 9.85 300 ALA B C 1
ATOM 1499 O O . ALA B 1 303 ? 59.663 27.243 3.618 1.00 10.31 300 ALA B O 1
ATOM 1501 N N . LEU B 1 304 ? 58.139 28.861 3.188 1.00 9.58 301 LEU B N 1
ATOM 1502 C CA . LEU B 1 304 ? 59.114 29.614 2.357 1.00 10.27 301 LEU B CA 1
ATOM 1503 C C . LEU B 1 304 ? 60.180 30.257 3.248 1.00 10.58 301 LEU B C 1
ATOM 1504 O O . LEU B 1 304 ? 61.350 30.287 2.846 1.00 12.07 301 LEU B O 1
ATOM 1509 N N . ASP B 1 305 ? 59.795 30.727 4.433 1.00 10.91 302 ASP B N 1
ATOM 1510 C CA . ASP B 1 305 ? 60.816 31.292 5.351 1.00 12.16 302 ASP B CA 1
ATOM 1511 C C . ASP B 1 305 ? 61.774 30.153 5.742 1.00 11.84 302 ASP B C 1
ATOM 1512 O O . ASP B 1 305 ? 62.996 30.358 5.764 1.00 13.76 302 ASP B O 1
ATOM 1517 N N . ALA B 1 306 ? 61.240 28.966 6.026 1.00 10.93 303 ALA B N 1
ATOM 1518 C CA . ALA B 1 306 ? 62.106 27.819 6.394 1.00 11.06 303 ALA B CA 1
ATOM 1519 C C . ALA B 1 306 ? 62.967 27.397 5.194 1.00 11.39 303 ALA B C 1
ATOM 1520 O O . ALA B 1 306 ? 64.131 27.009 5.386 1.00 12.62 303 ALA B O 1
ATOM 1522 N N . ALA B 1 307 ? 62.418 27.460 3.983 1.00 10.33 304 ALA B N 1
ATOM 1523 C CA . ALA B 1 307 ? 63.165 27.050 2.771 1.00 11.06 304 ALA B CA 1
ATOM 1524 C C . ALA B 1 307 ? 64.375 27.961 2.564 1.00 12.20 304 ALA B C 1
ATOM 1525 O O . ALA B 1 307 ? 65.459 27.472 2.212 1.00 12.41 304 ALA B O 1
ATOM 1527 N N . GLN B 1 308 ? 64.193 29.256 2.789 1.00 12.79 305 GLN B N 1
ATOM 1528 C CA . GLN B 1 308 ? 65.323 30.196 2.574 1.00 14.45 305 GLN B CA 1
ATOM 1529 C C . GLN B 1 308 ? 66.412 29.927 3.630 1.00 15.15 305 GLN B C 1
ATOM 1530 O O . GLN B 1 308 ? 67.594 30.089 3.310 1.00 18.66 305 GLN B O 1
ATOM 1536 N N A LYS B 1 309 ? 66.012 29.562 4.853 0.50 14.90 306 LYS B N 1
ATOM 1537 N N B LYS B 1 309 ? 66.038 29.412 4.803 0.50 14.11 306 LYS B N 1
ATOM 1538 C CA A LYS B 1 309 ? 66.966 29.322 5.972 0.50 17.19 306 LYS B CA 1
ATOM 1539 C CA B LYS B 1 309 ? 67.050 29.122 5.854 0.50 15.63 306 LYS B CA 1
ATOM 1540 C C A LYS B 1 309 ? 67.787 28.052 5.720 0.50 16.09 306 LYS B C 1
ATOM 1541 C C B LYS B 1 309 ? 67.765 27.794 5.564 0.50 15.06 306 LYS B C 1
ATOM 1542 O O A LYS B 1 309 ? 68.981 28.034 6.074 0.50 19.73 306 LYS B O 1
ATOM 1543 O O B LYS B 1 309 ? 68.998 27.752 5.741 0.50 16.32 306 LYS B O 1
ATOM 1554 N N A ILE B 1 310 ? 67.147 27.021 5.149 0.40 14.06 307 ILE B N 1
ATOM 1555 N N B ILE B 1 310 ? 67.053 26.762 5.095 0.60 13.89 307 ILE B N 1
ATOM 1556 C CA A ILE B 1 310 ? 67.763 25.667 4.990 0.40 14.11 307 ILE B CA 1
ATOM 1557 C CA B ILE B 1 310 ? 67.737 25.442 4.941 0.60 15.33 307 ILE B CA 1
ATOM 1558 C C A ILE B 1 310 ? 68.577 25.596 3.692 0.40 14.33 307 ILE B C 1
ATOM 1559 C C B ILE B 1 310 ? 68.449 25.364 3.586 0.60 14.17 307 ILE B C 1
ATOM 1560 O O A ILE B 1 310 ? 69.646 24.953 3.703 0.40 15.87 307 ILE B O 1
ATOM 1561 O O B ILE B 1 310 ? 69.369 24.529 3.475 0.60 15.28 307 ILE B O 1
ATOM 1570 N N . GLY B 1 311 ? 68.077 26.211 2.618 1.00 14.32 308 GLY B N 1
ATOM 1571 C CA . GLY B 1 311 ? 68.734 26.237 1.299 1.00 14.81 308 GLY B CA 1
ATOM 1572 C C . GLY B 1 311 ? 68.547 24.948 0.510 1.00 13.69 308 GLY B C 1
ATOM 1573 O O . GLY B 1 311 ? 67.875 24.002 0.972 1.00 12.85 308 GLY B O 1
ATOM 1574 N N . PHE B 1 312 ? 69.102 24.930 -0.696 1.00 14.83 309 PHE B N 1
ATOM 1575 C CA . PHE B 1 312 ? 69.086 23.715 -1.541 1.00 14.06 309 PHE B CA 1
ATOM 1576 C C . PHE B 1 312 ? 70.157 22.762 -1.029 1.00 13.88 309 PHE B C 1
ATOM 1577 O O . PHE B 1 312 ? 71.178 23.200 -0.498 1.00 17.60 309 PHE B O 1
ATOM 1585 N N . PRO B 1 313 ? 69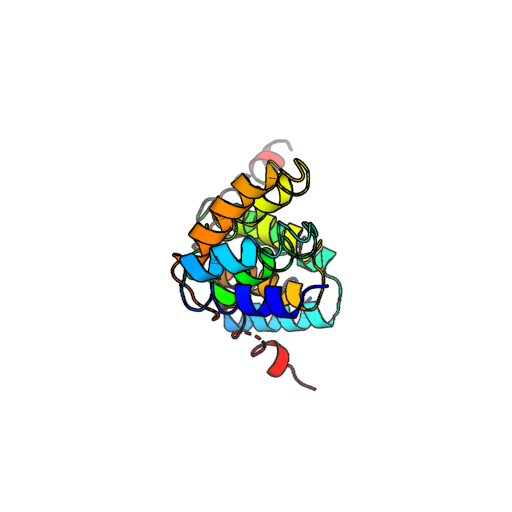.996 21.431 -1.196 1.00 14.05 310 PRO B N 1
ATOM 1586 C CA . PRO B 1 313 ? 68.896 20.840 -1.966 1.00 13.42 310 PRO B CA 1
ATOM 1587 C C . PRO B 1 313 ? 67.515 20.711 -1.304 1.00 12.06 310 PRO B C 1
ATOM 1588 O O . PRO B 1 313 ? 66.527 20.569 -2.019 1.00 11.74 310 PRO B O 1
ATOM 1592 N N . GLU B 1 314 ? 67.457 20.719 0.028 1.00 11.45 311 GLU B N 1
ATOM 1593 C CA . GLU B 1 314 ? 66.195 20.353 0.725 1.00 12.56 311 GLU B CA 1
ATOM 1594 C C . GLU B 1 314 ? 65.096 21.403 0.506 1.00 10.64 311 GLU B C 1
ATOM 1595 O O . GLU B 1 314 ? 63.915 21.039 0.591 1.00 11.08 311 GLU B O 1
ATOM 1601 N N . ALA B 1 315 ? 65.457 22.651 0.202 1.00 10.31 312 ALA B N 1
ATOM 1602 C CA . ALA B 1 315 ? 64.429 23.696 -0.010 1.00 10.29 312 ALA B CA 1
ATOM 1603 C C . ALA B 1 315 ? 63.434 23.264 -1.092 1.00 9.75 312 ALA B C 1
ATOM 1604 O O . ALA B 1 315 ? 62.283 23.680 -1.028 1.00 10.20 312 ALA B O 1
ATOM 1606 N N . ARG B 1 316 ? 63.858 22.466 -2.069 1.00 9.80 313 ARG B N 1
ATOM 1607 C CA . ARG B 1 316 ? 62.910 22.089 -3.152 1.00 9.69 313 ARG B CA 1
ATOM 1608 C C . ARG B 1 316 ? 61.711 21.310 -2.589 1.00 9.62 313 ARG B C 1
ATOM 1609 O O . ARG B 1 316 ? 60.616 21.399 -3.172 1.00 10.04 313 ARG B O 1
ATOM 1617 N N . ILE B 1 317 ? 61.908 20.568 -1.498 1.00 9.37 314 ILE B N 1
ATOM 1618 C CA . ILE B 1 317 ? 60.826 19.743 -0.902 1.00 9.33 314 ILE B CA 1
ATOM 1619 C C . ILE B 1 317 ? 59.811 20.680 -0.233 1.00 9.31 314 ILE B C 1
ATOM 1620 O O . ILE B 1 317 ? 58.591 20.464 -0.363 1.00 9.61 314 ILE B O 1
ATOM 1625 N N . LEU B 1 318 ? 60.306 21.685 0.487 1.00 9.26 315 LEU B N 1
ATOM 1626 C CA . LEU B 1 318 ? 59.407 22.670 1.140 1.00 8.94 315 LEU B CA 1
ATOM 1627 C C . LEU B 1 318 ? 58.624 23.439 0.063 1.00 8.98 315 LEU B C 1
ATOM 1628 O O . LEU B 1 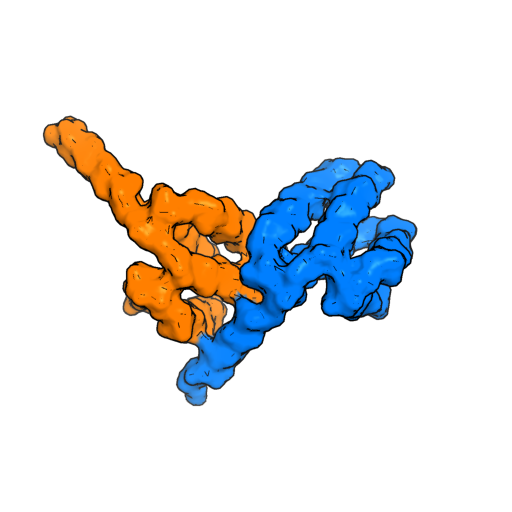318 ? 57.397 23.619 0.206 1.00 9.69 315 LEU B O 1
ATOM 1633 N N . ILE B 1 319 ? 59.317 23.887 -0.983 1.00 9.15 316 ILE B N 1
ATOM 1634 C CA . ILE B 1 319 ? 58.646 24.619 -2.093 1.00 9.30 316 ILE B CA 1
ATOM 1635 C C . ILE B 1 319 ? 57.573 23.721 -2.724 1.00 9.10 316 ILE B C 1
ATOM 1636 O O . ILE B 1 319 ? 56.477 24.223 -3.028 1.00 9.52 316 ILE B O 1
ATOM 1641 N N . ALA B 1 320 ? 57.867 22.436 -2.913 1.00 9.13 317 ALA B N 1
ATOM 1642 C CA . ALA B 1 320 ? 56.867 21.538 -3.539 1.00 9.41 317 ALA B CA 1
ATOM 1643 C C . ALA B 1 320 ? 55.580 21.494 -2.710 1.00 8.87 317 ALA B C 1
ATOM 1644 O O . ALA B 1 320 ? 54.469 21.494 -3.279 1.00 9.73 317 ALA B O 1
ATOM 1646 N N . ASN B 1 321 ? 55.719 21.400 -1.391 1.00 9.24 318 ASN B N 1
ATOM 1647 C CA . ASN B 1 321 ? 54.513 21.389 -0.529 1.00 9.05 318 ASN B CA 1
ATOM 1648 C C . ASN B 1 321 ? 53.689 22.660 -0.772 1.00 9.26 318 ASN B C 1
ATOM 1649 O O . ASN B 1 321 ? 52.444 22.577 -0.857 1.00 10.41 318 ASN B O 1
ATOM 1654 N N . VAL B 1 322 ? 54.353 23.809 -0.855 1.00 8.83 319 VAL B N 1
ATOM 1655 C CA . VAL B 1 322 ? 53.642 25.098 -1.072 1.00 9.22 319 VAL B CA 1
ATOM 1656 C C . VAL B 1 322 ? 52.918 25.088 -2.419 1.00 9.04 319 VAL B C 1
ATOM 1657 O O . VAL B 1 322 ? 51.732 25.458 -2.480 1.00 9.70 319 VAL B O 1
ATOM 1661 N N . VAL B 1 323 ? 53.631 24.719 -3.472 1.00 9.25 320 VAL B N 1
ATOM 1662 C CA . VAL B 1 323 ? 53.037 24.853 -4.825 1.00 9.20 320 VAL B CA 1
ATOM 1663 C C . VAL B 1 323 ? 51.845 23.904 -4.963 1.00 9.32 320 VAL B C 1
ATOM 1664 O O . VAL B 1 323 ? 50.813 24.309 -5.528 1.00 9.98 320 VAL B O 1
ATOM 1668 N N . ILE B 1 324 ? 51.967 22.680 -4.462 1.00 9.47 321 ILE B N 1
ATOM 1669 C CA . ILE B 1 324 ? 50.829 21.726 -4.580 1.00 10.19 321 ILE B CA 1
ATOM 1670 C C . ILE B 1 324 ? 49.645 22.251 -3.754 1.00 9.55 321 ILE B C 1
ATOM 1671 O O . ILE B 1 324 ? 48.498 22.204 -4.225 1.00 11.26 321 ILE B O 1
ATOM 1676 N N . ASP B 1 325 ? 49.910 22.711 -2.537 1.00 9.59 322 ASP B N 1
ATOM 1677 C CA . ASP B 1 325 ? 48.847 23.278 -1.667 1.00 10.80 322 ASP B CA 1
ATOM 1678 C C . ASP B 1 325 ? 48.109 24.403 -2.409 1.00 10.56 322 ASP B C 1
ATOM 1679 O O . ASP B 1 325 ? 46.858 24.419 -2.440 1.00 10.92 322 ASP B O 1
ATOM 1684 N N . LEU B 1 326 ? 48.849 25.359 -2.962 1.00 9.90 323 LEU B N 1
ATOM 1685 C CA . LEU B 1 326 ? 48.195 26.516 -3.626 1.00 10.19 323 LEU B CA 1
ATOM 1686 C C . LEU B 1 326 ? 47.459 26.072 -4.895 1.00 9.94 323 LEU B C 1
ATOM 1687 O O . LEU B 1 326 ? 46.356 26.575 -5.139 1.00 10.82 323 LEU B O 1
ATOM 1692 N N . ALA B 1 327 ? 48.041 25.169 -5.677 1.00 10.04 324 ALA B N 1
ATOM 1693 C CA . ALA B 1 327 ? 47.352 24.716 -6.907 1.00 11.04 324 ALA B CA 1
ATOM 1694 C C . ALA B 1 327 ? 46.044 23.993 -6.553 1.00 11.23 324 ALA B C 1
ATOM 1695 O O . ALA B 1 327 ? 45.038 24.218 -7.240 1.00 12.41 324 ALA B O 1
ATOM 1697 N N . LEU B 1 328 ? 46.038 23.179 -5.498 1.00 10.72 325 LEU B N 1
ATOM 1698 C CA . LEU B 1 328 ? 44.808 22.406 -5.166 1.00 11.92 325 LEU B CA 1
ATOM 1699 C C . LEU B 1 328 ? 43.792 23.252 -4.391 1.00 12.32 325 LEU B C 1
ATOM 1700 O O . LEU B 1 328 ? 42.629 22.867 -4.329 1.00 14.90 325 LEU B O 1
ATOM 1705 N N . SER B 1 329 ? 44.228 24.355 -3.796 1.00 11.23 326 SER B N 1
ATOM 1706 C CA . SER B 1 329 ? 43.372 25.116 -2.858 1.00 11.66 326 SER B CA 1
ATOM 1707 C C . SER B 1 329 ? 42.151 25.715 -3.543 1.00 12.35 326 SER B C 1
ATOM 1708 O O . SER B 1 329 ? 42.222 26.147 -4.694 1.00 12.88 326 SER B O 1
ATOM 1711 N N . PRO B 1 330 ? 41.022 25.857 -2.817 1.00 12.81 327 PRO B N 1
ATOM 1712 C CA . PRO B 1 330 ? 39.963 26.758 -3.261 1.00 13.79 327 PRO B CA 1
ATOM 1713 C C . PRO B 1 330 ? 40.550 28.157 -3.515 1.00 12.17 327 PRO B C 1
ATOM 1714 O O . PRO B 1 330 ? 41.507 28.560 -2.834 1.00 12.61 327 PRO B O 1
ATOM 1718 N N A LYS B 1 331 ? 39.949 28.867 -4.473 0.50 13.25 328 LYS B N 1
ATOM 1719 N N B LYS B 1 331 ? 39.938 28.905 -4.433 0.50 13.14 328 LYS B N 1
ATOM 1720 C CA A LYS B 1 331 ? 40.495 30.127 -5.041 0.50 13.08 328 LYS B CA 1
ATOM 1721 C CA B LYS B 1 331 ? 40.471 30.228 -4.848 0.50 13.37 328 LYS B CA 1
ATOM 1722 C C A LYS B 1 331 ? 39.563 31.314 -4.785 0.50 12.55 328 LYS B C 1
ATOM 1723 C C B LYS B 1 331 ? 39.437 31.329 -4.607 0.50 13.17 328 LYS B C 1
ATOM 1724 O O A LYS B 1 331 ? 38.351 31.205 -5.080 0.50 13.16 328 LYS B O 1
ATOM 1725 O O B LYS B 1 331 ? 38.236 31.019 -4.505 0.50 14.77 328 LYS B O 1
ATOM 1736 N N A SER B 1 332 ? 40.142 32.432 -4.337 0.50 11.54 329 SER B N 1
ATOM 1737 N N B SER B 1 332 ? 39.917 32.571 -4.523 0.50 13.06 329 SER B N 1
ATOM 1738 C CA A SER B 1 332 ? 39.404 33.708 -4.158 0.50 11.44 329 SER B CA 1
ATOM 1739 C CA B SER B 1 332 ? 39.064 33.787 -4.484 0.50 12.89 329 SER B CA 1
ATOM 1740 C C A SER B 1 332 ? 40.304 34.895 -4.507 0.50 10.67 329 SER B C 1
ATOM 1741 C C B SER B 1 332 ? 39.957 35.023 -4.388 0.50 12.13 329 SER B C 1
ATOM 1742 O O A SER B 1 332 ? 41.484 34.896 -4.090 0.50 10.93 329 SER B O 1
ATOM 1743 O O B SER B 1 332 ? 40.738 35.125 -3.423 0.50 13.11 329 SER B O 1
ATOM 1748 N N A ASN B 1 333 ? 39.751 35.874 -5.225 0.50 11.28 330 ASN B N 1
ATOM 1749 N N B ASN B 1 333 ? 39.820 35.948 -5.337 0.50 12.11 330 ASN B N 1
ATOM 1750 C CA A ASN B 1 333 ? 40.442 37.173 -5.436 0.50 11.29 330 ASN B CA 1
ATOM 1751 C CA B ASN B 1 333 ? 40.622 37.191 -5.231 0.50 12.66 330 ASN B CA 1
ATOM 1752 C C A ASN B 1 333 ? 39.692 38.282 -4.677 0.50 10.71 330 ASN B C 1
ATOM 1753 C C B ASN B 1 333 ? 39.777 38.291 -4.577 0.50 10.98 330 ASN B C 1
ATOM 1754 O O A ASN B 1 333 ? 40.010 39.456 -4.897 0.50 11.82 330 ASN B O 1
ATOM 1755 O O B ASN B 1 333 ? 40.107 39.470 -4.763 0.50 11.51 330 ASN B O 1
ATOM 1764 N N . SER B 1 334 ? 38.792 37.926 -3.751 1.00 10.84 331 SER B N 1
ATOM 1765 C CA . SER B 1 334 ? 37.893 38.947 -3.149 1.00 11.10 331 SER B CA 1
ATOM 1766 C C . SER B 1 334 ? 38.653 39.976 -2.301 1.00 10.52 331 SER B C 1
ATOM 1767 O O . SER B 1 334 ? 38.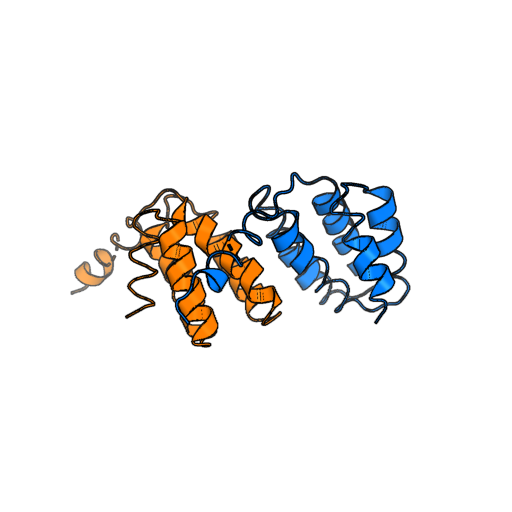298 41.162 -2.365 1.00 11.54 331 SER B O 1
ATOM 1770 N N . ALA B 1 335 ? 39.650 39.561 -1.524 1.00 10.30 332 ALA B N 1
ATOM 1771 C CA . ALA B 1 335 ? 40.391 40.544 -0.694 1.00 10.79 332 ALA B CA 1
ATOM 1772 C C . ALA B 1 335 ? 41.174 41.504 -1.597 1.00 11.14 332 ALA B C 1
ATOM 1773 O O . ALA B 1 335 ? 41.178 42.714 -1.345 1.00 12.03 332 ALA B O 1
ATOM 1775 N N A TYR B 1 336 ? 41.835 40.961 -2.623 0.50 11.41 333 TYR B N 1
ATOM 1776 N N B TYR B 1 336 ? 41.801 40.945 -2.633 0.50 11.48 333 TYR B N 1
ATOM 1777 C CA A TYR B 1 336 ? 42.604 41.794 -3.582 0.50 12.15 333 TYR B CA 1
ATOM 1778 C CA B TYR B 1 336 ? 42.609 41.699 -3.621 0.50 12.61 333 TYR B CA 1
ATOM 1779 C C A TYR B 1 336 ? 41.685 42.849 -4.207 0.50 12.87 333 TYR B C 1
ATOM 1780 C C B TYR B 1 336 ? 41.747 42.779 -4.292 0.50 13.27 333 TYR B C 1
ATOM 1781 O O A TYR B 1 336 ? 42.022 44.050 -4.186 0.50 13.53 333 TYR B O 1
ATOM 1782 O O B TYR B 1 336 ? 42.186 43.942 -4.374 0.50 14.41 333 TYR B O 1
ATOM 1799 N N . VAL B 1 337 ? 40.545 42.402 -4.738 1.00 13.01 334 VAL B N 1
ATOM 1800 C CA . VAL B 1 337 ? 39.578 43.322 -5.403 1.00 13.81 334 VAL B CA 1
ATOM 1801 C C . VAL B 1 337 ? 39.108 44.390 -4.410 1.00 12.71 334 VAL B C 1
ATOM 1802 O O . VAL B 1 337 ? 39.060 45.580 -4.769 1.00 14.36 334 VAL B O 1
ATOM 1806 N N . ALA B 1 338 ? 38.747 43.981 -3.197 1.00 12.24 335 ALA B N 1
ATOM 1807 C CA . ALA B 1 338 ? 38.190 44.950 -2.226 1.00 12.87 335 ALA B CA 1
ATOM 1808 C C . ALA B 1 338 ? 39.203 46.050 -1.911 1.00 13.09 335 ALA B C 1
ATOM 1809 O O . ALA B 1 338 ? 38.830 47.210 -1.764 1.00 14.68 335 ALA B O 1
ATOM 1827 N N . ASP B 1 340 ? 41.820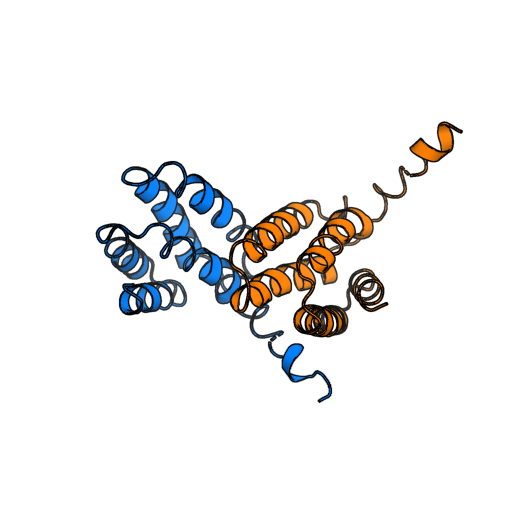 47.124 -3.862 1.00 15.11 337 ASP B N 1
ATOM 1828 C CA . ASP B 1 340 ? 42.067 48.000 -5.002 1.00 17.06 337 ASP B CA 1
ATOM 1829 C C . ASP B 1 340 ? 40.843 48.887 -5.268 1.00 17.28 337 ASP B C 1
ATOM 1830 O O . ASP B 1 340 ? 41.037 50.030 -5.720 1.00 20.35 337 ASP B O 1
ATOM 1835 N N . LYS B 1 341 ? 39.640 48.400 -4.960 1.00 17.66 338 LYS B N 1
ATOM 1836 C CA . LYS B 1 341 ? 38.419 49.244 -5.040 1.00 18.83 338 LYS B CA 1
ATOM 1837 C C . LYS B 1 341 ? 38.547 50.387 -4.023 1.00 18.04 338 LYS B C 1
ATOM 1838 O O . LYS B 1 341 ? 38.270 51.551 -4.367 1.00 21.02 338 LYS B O 1
ATOM 1844 N N . ALA B 1 342 ? 38.963 50.065 -2.798 1.00 16.02 339 ALA B N 1
ATOM 1845 C CA . ALA B 1 342 ? 39.067 51.104 -1.746 1.00 16.52 339 ALA B CA 1
ATOM 1846 C C . ALA B 1 342 ? 40.145 52.133 -2.116 1.00 17.04 339 ALA B C 1
ATOM 1847 O O . ALA B 1 342 ? 39.931 53.344 -1.886 1.00 18.29 339 ALA B O 1
ATOM 1849 N N . LEU B 1 343 ? 41.271 51.678 -2.667 1.00 17.05 340 LEU B N 1
ATOM 1850 C CA . LEU B 1 343 ? 42.357 52.616 -3.067 1.00 18.42 340 LEU B CA 1
ATOM 1851 C C . LEU B 1 343 ? 41.876 53.516 -4.210 1.00 21.01 340 LEU B C 1
ATOM 1852 O O . LEU B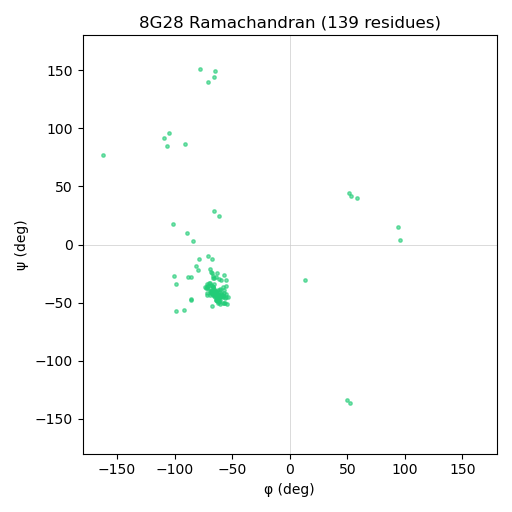 1 343 ? 42.185 54.729 -4.180 1.00 23.20 340 LEU B O 1
ATOM 1857 N N . ALA B 1 344 ? 41.128 52.955 -5.163 1.00 22.43 341 ALA B N 1
ATOM 1858 C CA . ALA B 1 344 ? 40.624 53.764 -6.296 1.00 25.18 341 ALA B CA 1
ATOM 1859 C C . ALA B 1 344 ? 39.623 54.809 -5.789 1.00 25.27 341 ALA B C 1
ATOM 1860 O O . ALA B 1 344 ? 39.589 55.910 -6.353 1.00 28.68 341 ALA B O 1
ATOM 1862 N N . ASP B 1 345 ? 38.848 54.468 -4.758 1.00 22.76 342 ASP B N 1
ATOM 1863 C CA . ASP B 1 345 ? 37.815 55.369 -4.178 1.00 24.24 342 ASP B CA 1
ATOM 1864 C C . ASP B 1 345 ? 38.466 56.621 -3.580 1.00 24.16 342 ASP B C 1
ATOM 1865 O O . ASP B 1 345 ? 37.753 57.633 -3.475 1.00 28.48 342 ASP B O 1
ATOM 1870 N N . LEU B 1 346 ? 39.746 56.554 -3.190 1.00 23.27 343 LEU B N 1
ATOM 1871 C CA . LEU B 1 346 ? 40.434 57.749 -2.614 1.00 23.30 343 LEU B CA 1
ATOM 1872 C C . LEU B 1 346 ? 40.601 58.839 -3.680 1.00 28.05 343 LEU B C 1
ATOM 1873 O O . LEU B 1 346 ? 40.708 60.017 -3.294 1.00 31.95 343 LEU B O 1
ATOM 1878 N N . LYS B 1 347 ? 40.674 58.450 -4.959 1.00 32.86 344 LYS B N 1
ATOM 1879 C CA . LYS B 1 347 ? 40.907 59.392 -6.088 1.00 39.19 344 LYS B CA 1
ATOM 1880 C C . LYS B 1 347 ? 39.569 59.726 -6.758 1.00 44.46 344 LYS B C 1
ATOM 1881 O O . LYS B 1 347 ? 38.509 59.736 -6.112 1.00 48.53 344 LYS B O 1
#

Sequence (210 aa):
GHYDVLSALQKKSSIRGSDVDASLHYTARRLIEEAGDLPSSSLARRRRLTVIAYEDIGLANPPEEAQIHHTVTALDAAQQKKIIGGFFPPEARILIANVVIDLALSPPKKSSNNSSAYVADKKALADLKTDVLSSALQKSSIRGSDVDASLHYTARLIEAGDLPSLARRRRLTVIAYEDIGLANPEEAQIHTVTALDAAQKKIIGFPEARILIANVVIDLALSPKKSSNNSAYYVADKALADLK

B-factor: mean 18.63, std 9.43, range [8.4, 81.3]

Radius of gyration: 18.49 Å; Cα contacts (8 Å, |Δi|>4): 341; chains: 2; bounding box: 40×56×50 Å

Solvent-accessible surface area: 10516 Å² total

Foldseek 3Di:
DPVVLLVQLLVQLLVLNLVSNLVSVVVVVVVFPLVVNLVSLLCSCCQWANPQDVVLNVLSNVLSVVLVVVGPDVSSVSVSVSSNCSSNGHTDRVVVVVVVVVVPDDD/DLLVQLLVLLLVLNLVSNVVSVVVVVVVPDLVVNLVSLLCSCCQWANPQCVVLNVLSVVLSVVLVVVDPDCNSVSVSVSSNCSSNGHTDRVVVVVVVVVVVVD

InterPro domains:
  IPR003593 AAA+ ATPase domain [SM00382] (38-150)
  IPR003959 ATPase, AAA-type, core [PF00004] (42-145)
  IPR008921 DNA polymerase III, clamp loader complex, gamma/delta/delta subunit, C-terminal [SSF48019] (237-420)
  IPR021886 MgsA AAA+ ATPase, C-terminal [PF12002] (252-416)
  IPR027417 P-loop containing nucleoside triphosphate hydrolase [G3DSA:3.40.50.300] (2-148)
  IPR027417 P-loop containing nucleoside triphosphate hydrolase [SSF52540] (4-222)
  IPR032423 AAA C-terminal domain [PF16193] (173-251)
  IPR051314 AAA ATPase RarA/MGS1/WRNIP1 [PTHR13779] (4-405)

Nearest PDB structures (foldseek):
  8g28-assembly1_A  TM=1.009E+00  e=2.928E-16  Streptococcus pneumoniae TIGR4
  2r9g-assembly5_I  TM=9.714E-01  e=1.084E-10  Enterococcus faecium DO
  2r9g-assembly5_C  TM=9.732E-01  e=1.350E-10  Enterococcus faecium DO
  2r9g-assembly4_P  TM=9.704E-01  e=1.681E-10  Enterococcus faecium DO
  2r9g-assembly3_L  TM=9.699E-01  e=5.029E-10  Enterococcus faecium DO

Organism: Streptococcus pneumoniae serotype 4 (strain ATCC BAA-334 / TIGR4) (NCBI:txid170187)